Protein AF-A0A742B2I9-F1 (afdb_monomer_lite)

Secondary structure (DSSP, 8-state):
---PPP---S-----HHHHS-S-S-HHHHHHHHHHHHHHHHHHHHHHH-TT--GGGTS-HHHHS-SSEEEEE-SSS----HHHHHHH-SEEEEEPPPTTSTT---HHHHHT--HHHHHHHHHTTSEEEEE-S-GGGS-HHHHHHHHHH-TTSEEEHHHHHHHHHHHHHHHHSSTT----HHHHHHHHHHHHHT--HHHHHHHHHHHHHHHHHHHHHHHHGGGGHHHHSHHHHHHHHHHHTT---HHHHHHHHHHHHHHHHHT-EE---EETTEESHHHHHHHHHHHH---S---PPPHHHHHIIIIIIS--STTS-HHHHHHHHHHTTTTHHHHHHHHHHT----

Foldseek 3Di:
DDDDDDDPPDDPPPQPLVPPPPPFDPLVSVLVSVLVVLCVVCVVCLAAPPPDALVVLADPLLPPFDFEAEEEQQPDQAEAPLLRLLQGQAYEYEAHFPPDPPTDHPCVSRVHDPVLVLVCLLSSRYAYEDQFDPVRHDRVVVVSSCVSPVRRYDYQASLLSLLLNLLCVQQVPGSHQDDPVVLVVQLVCLCPVPDVLSPLVSVLQVVQNVCPSVQCVVRRLLSRLCNGLLSSLQSVVVVVVDGPSPLLSVLVSQVSSCSSSVHHGAWDDDVPDTSVVSSQSSCCNRNNDDPDDLDDHSVNSCCCCCVPVVSHSVDDSVVSSVCCVPPPSVPVVVVVVVVSPDDDD

Organism: Salmonella typhimurium (NCBI:txid90371)

pLDDT: mean 83.73, std 15.46, range [28.11, 97.88]

Structure (mmCIF, N/CA/C/O backbone):
data_AF-A0A742B2I9-F1
#
_entry.id   AF-A0A742B2I9-F1
#
loop_
_atom_site.group_PDB
_atom_site.id
_atom_site.type_symbol
_atom_site.label_atom_id
_atom_site.label_alt_id
_atom_site.label_comp_id
_atom_site.label_asym_id
_atom_site.label_entity_id
_atom_site.label_seq_id
_atom_site.pdbx_PDB_ins_code
_atom_site.Cartn_x
_atom_site.Cartn_y
_atom_site.Cartn_z
_atom_site.occupancy
_atom_site.B_iso_or_equiv
_atom_site.auth_seq_id
_atom_site.auth_comp_id
_atom_site.auth_asym_id
_atom_site.auth_atom_id
_atom_site.pdbx_PDB_model_num
ATOM 1 N N . HIS A 1 1 ? 5.909 52.446 16.641 1.00 37.72 1 HIS A N 1
ATOM 2 C CA . HIS A 1 1 ? 6.250 51.250 15.847 1.00 37.72 1 HIS A CA 1
ATOM 3 C C . HIS A 1 1 ? 4.989 50.443 15.573 1.00 37.72 1 HIS A C 1
ATOM 5 O O . HIS A 1 1 ? 4.534 49.709 16.436 1.00 37.72 1 HIS A O 1
ATOM 11 N N . GLN A 1 2 ? 4.380 50.652 14.404 1.00 28.11 2 GLN A N 1
ATOM 12 C CA . GLN A 1 2 ? 3.275 49.838 13.894 1.00 28.11 2 GLN A CA 1
ATOM 13 C C . GLN A 1 2 ? 3.871 48.685 13.084 1.00 28.11 2 GLN A C 1
ATOM 15 O O . GLN A 1 2 ? 4.602 48.920 12.122 1.00 28.11 2 GLN A O 1
ATOM 20 N N . ILE A 1 3 ? 3.580 47.451 13.487 1.00 36.47 3 ILE A N 1
ATOM 21 C CA . ILE A 1 3 ? 3.915 46.259 12.711 1.00 36.47 3 ILE A 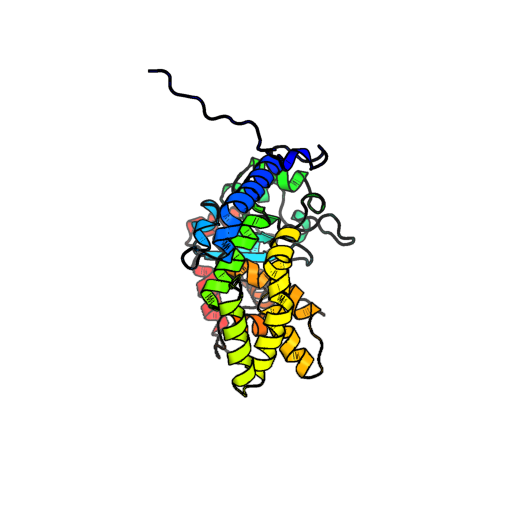CA 1
ATOM 22 C C . ILE A 1 3 ? 2.851 46.137 11.616 1.00 36.47 3 ILE A C 1
ATOM 24 O O . ILE A 1 3 ? 1.667 45.955 11.900 1.00 36.47 3 ILE A O 1
ATOM 28 N N . LYS A 1 4 ? 3.277 46.309 10.361 1.00 28.75 4 LYS A N 1
ATOM 29 C CA . LYS A 1 4 ? 2.457 46.090 9.165 1.00 28.75 4 LYS A CA 1
ATOM 30 C C . LYS A 1 4 ? 1.950 44.644 9.160 1.00 28.75 4 LYS A C 1
ATOM 32 O O . LYS A 1 4 ? 2.750 43.720 9.067 1.00 28.75 4 LYS A O 1
ATOM 37 N N . LYS A 1 5 ? 0.626 44.463 9.204 1.00 32.34 5 LYS A N 1
ATOM 38 C CA . LYS A 1 5 ? -0.026 43.230 8.747 1.00 32.34 5 LYS A CA 1
ATOM 39 C C . LYS A 1 5 ? 0.288 43.057 7.260 1.00 32.34 5 LYS A C 1
ATOM 41 O O . LYS A 1 5 ? 0.038 43.971 6.474 1.00 32.34 5 LYS A O 1
ATOM 46 N N . SER A 1 6 ? 0.863 41.919 6.888 1.00 34.91 6 SER A N 1
ATOM 47 C CA . SER A 1 6 ? 0.979 41.514 5.491 1.00 34.91 6 SER A CA 1
ATOM 48 C C . SER A 1 6 ? -0.420 41.260 4.918 1.00 34.91 6 SER A C 1
ATOM 50 O O . SER A 1 6 ? -1.276 40.658 5.562 1.00 34.91 6 SER A O 1
ATOM 52 N N . ASN A 1 7 ? -0.654 41.781 3.714 1.00 33.75 7 ASN A N 1
ATOM 53 C CA . ASN A 1 7 ? -1.884 41.619 2.945 1.00 33.75 7 ASN A CA 1
ATOM 54 C C . ASN A 1 7 ? -2.131 40.137 2.620 1.00 33.75 7 ASN A C 1
ATOM 56 O O . ASN A 1 7 ? -1.434 39.565 1.788 1.00 33.75 7 ASN A O 1
ATOM 60 N N . THR A 1 8 ? -3.169 39.548 3.209 1.00 39.44 8 THR A N 1
ATOM 61 C CA . THR A 1 8 ? -3.764 38.258 2.822 1.00 39.44 8 THR A CA 1
ATOM 62 C C . THR A 1 8 ? -4.941 38.462 1.861 1.00 39.44 8 THR A C 1
ATOM 64 O O . THR A 1 8 ? -6.035 37.946 2.065 1.00 39.44 8 THR A O 1
ATOM 67 N N . GLN A 1 9 ? -4.744 39.244 0.799 1.00 38.16 9 GLN A N 1
ATOM 68 C CA . GLN A 1 9 ? -5.692 39.323 -0.315 1.00 38.16 9 GLN A CA 1
ATOM 69 C C . GLN A 1 9 ? -5.073 38.616 -1.520 1.00 38.16 9 GLN A C 1
ATOM 71 O O . GLN A 1 9 ? -4.188 39.171 -2.163 1.00 38.16 9 GLN A O 1
ATOM 76 N N . GLY A 1 10 ? -5.515 37.385 -1.800 1.00 35.22 10 GLY A N 1
ATOM 77 C CA . GLY A 1 10 ? -5.189 36.712 -3.063 1.00 35.22 10 GLY A CA 1
ATOM 78 C C . GLY A 1 10 ? -5.144 35.184 -3.054 1.00 35.22 10 GLY A C 1
ATOM 79 O O . GLY A 1 10 ? -5.253 34.597 -4.124 1.00 35.22 10 GLY A O 1
ATOM 80 N N . ASN A 1 11 ? -5.042 34.521 -1.899 1.00 35.34 11 ASN A N 1
ATOM 81 C CA . ASN A 1 11 ? -5.081 33.058 -1.864 1.00 35.34 11 ASN A CA 1
ATOM 82 C C . ASN A 1 11 ? -6.528 32.592 -1.684 1.00 35.34 11 ASN A C 1
ATOM 84 O O . ASN A 1 11 ? -7.082 32.670 -0.591 1.00 35.34 11 ASN A O 1
ATOM 88 N N . LEU A 1 12 ? -7.144 32.120 -2.769 1.00 40.31 12 LEU A N 1
ATOM 89 C CA . LEU A 1 12 ? -8.286 31.211 -2.691 1.00 40.31 12 LEU A CA 1
ATOM 90 C C . LEU A 1 12 ? -7.797 29.937 -1.992 1.00 40.31 12 LEU A C 1
ATOM 92 O O . LEU A 1 12 ? -7.285 29.028 -2.641 1.00 40.31 12 LEU A O 1
ATOM 96 N N . THR A 1 13 ? -7.898 29.890 -0.666 1.00 43.88 13 THR A N 1
ATOM 97 C CA . THR A 1 13 ? -7.721 28.648 0.087 1.00 43.88 13 THR A CA 1
ATOM 98 C C . THR A 1 13 ? -8.933 27.779 -0.223 1.00 43.88 13 THR A C 1
ATOM 100 O O . THR A 1 13 ? -10.003 27.948 0.359 1.00 43.88 13 THR A O 1
ATOM 103 N N . LEU A 1 14 ? -8.803 26.926 -1.238 1.00 48.66 14 LEU A N 1
ATOM 104 C CA . LEU A 1 14 ? -9.829 25.960 -1.596 1.00 48.66 14 LEU A CA 1
ATOM 105 C C . LEU A 1 14 ? -9.814 24.851 -0.547 1.00 48.66 14 LEU A C 1
ATOM 107 O O . LEU A 1 14 ? -8.962 23.970 -0.580 1.00 48.66 14 LEU A O 1
ATOM 111 N N . VAL A 1 15 ? -10.751 24.923 0.391 1.00 56.03 15 VAL A N 1
ATOM 112 C CA . VAL A 1 15 ? -10.932 23.913 1.433 1.00 56.03 15 VAL A CA 1
ATOM 113 C C . VAL A 1 15 ? -11.487 22.650 0.767 1.00 56.03 15 VAL A C 1
ATOM 115 O O . VAL A 1 15 ? -12.608 22.658 0.254 1.00 56.03 15 VAL A O 1
ATOM 118 N N . ALA A 1 16 ? -10.712 21.563 0.731 1.00 58.81 16 ALA A N 1
ATOM 119 C CA . ALA A 1 16 ? -11.099 20.331 0.033 1.00 58.81 16 ALA A CA 1
ATOM 120 C C . ALA A 1 16 ? -12.434 19.754 0.548 1.00 58.81 16 ALA A C 1
ATOM 122 O O . ALA A 1 16 ? -13.235 19.234 -0.235 1.00 58.81 16 ALA A O 1
ATOM 123 N N . SER A 1 17 ? -12.710 19.915 1.846 1.00 56.19 17 SER A N 1
ATOM 124 C CA . SER A 1 17 ? -13.958 19.485 2.481 1.00 56.19 17 SER A CA 1
ATOM 125 C C . SER A 1 17 ? -15.198 20.227 1.963 1.00 56.19 17 SER A C 1
ATOM 127 O O . SER A 1 17 ? -16.272 19.636 1.930 1.00 56.19 17 SER A O 1
ATOM 129 N N . GLN A 1 18 ? -15.072 21.462 1.455 1.00 54.50 18 GLN A N 1
ATOM 130 C CA . GLN A 1 18 ? -16.200 22.226 0.891 1.00 54.50 18 GLN A CA 1
ATOM 131 C C . GLN A 1 18 ? -16.670 21.706 -0.479 1.00 54.50 18 GLN A C 1
ATOM 133 O O . GLN A 1 18 ? -17.804 21.969 -0.881 1.00 54.50 18 GLN A O 1
ATOM 138 N N . TYR A 1 19 ? -15.818 20.974 -1.205 1.00 56.19 19 TYR A N 1
ATOM 139 C CA . TYR A 1 19 ? -16.147 20.391 -2.514 1.00 56.19 19 TYR A CA 1
ATOM 140 C C . TYR A 1 19 ? -16.696 18.964 -2.420 1.00 56.19 19 TYR A C 1
ATOM 142 O O . TYR A 1 19 ? -17.344 18.480 -3.355 1.00 56.19 19 TYR A O 1
ATOM 150 N N . LEU A 1 20 ? -16.475 18.288 -1.291 1.00 60.69 20 LEU A N 1
ATOM 151 C CA . LEU A 1 20 ? -17.178 17.058 -0.963 1.00 60.69 20 LEU A CA 1
ATOM 152 C C . LEU A 1 20 ? -18.614 17.445 -0.592 1.00 60.69 20 LEU A C 1
ATOM 154 O O . LEU A 1 20 ? -18.840 18.131 0.397 1.00 60.69 20 LEU A O 1
ATOM 158 N N . ARG A 1 21 ? -19.606 17.038 -1.398 1.00 55.00 21 ARG A N 1
ATOM 159 C CA . ARG A 1 21 ? -21.029 17.212 -1.041 1.00 55.00 21 ARG A CA 1
ATOM 160 C C . ARG A 1 21 ? -21.225 16.721 0.404 1.00 55.00 21 ARG A C 1
ATOM 162 O O . ARG A 1 21 ? -20.855 15.580 0.658 1.00 55.00 21 ARG A O 1
ATOM 169 N N . ASN A 1 22 ? -21.773 17.579 1.276 1.00 56.88 22 ASN A N 1
ATOM 170 C CA . ASN A 1 22 ? -21.988 17.518 2.746 1.00 56.88 22 ASN A CA 1
ATOM 171 C C . ASN A 1 22 ? -22.521 16.200 3.387 1.00 56.88 22 ASN A C 1
ATOM 173 O O . ASN A 1 22 ? -23.259 16.244 4.367 1.00 56.88 22 ASN A O 1
ATOM 177 N N . ASN A 1 23 ? -22.173 15.018 2.887 1.00 72.31 23 ASN A N 1
ATOM 178 C CA . ASN A 1 23 ? -22.736 13.733 3.306 1.00 72.31 23 ASN A CA 1
ATOM 179 C C . ASN A 1 23 ? -21.735 12.852 4.073 1.00 72.31 23 ASN A C 1
ATOM 181 O O . ASN A 1 23 ? -22.059 11.707 4.371 1.00 72.31 23 ASN A O 1
ATOM 185 N N . GLN A 1 24 ? -20.525 13.342 4.357 1.00 84.88 24 GLN A N 1
ATOM 186 C CA . GLN A 1 24 ? -19.512 12.593 5.105 1.00 84.88 24 GLN A CA 1
ATOM 187 C C . GLN A 1 24 ? -19.410 13.108 6.552 1.00 84.88 24 GLN A C 1
ATOM 189 O O . GLN A 1 24 ? -19.488 14.322 6.760 1.00 84.88 24 GLN A O 1
ATOM 194 N N . PRO A 1 25 ? -19.229 12.216 7.545 1.00 91.00 25 PRO A N 1
ATOM 195 C CA . PRO A 1 25 ? -18.933 12.582 8.929 1.00 91.00 25 PRO A CA 1
ATOM 196 C C . PRO A 1 25 ? -17.732 13.527 9.073 1.00 91.00 25 PRO A C 1
ATOM 198 O O . PRO A 1 25 ? -16.787 13.489 8.279 1.00 91.00 25 PRO A O 1
ATOM 201 N N . LYS A 1 26 ? -17.766 14.372 10.110 1.00 91.00 26 LYS A N 1
ATOM 202 C CA . LYS A 1 26 ? -16.778 15.436 10.353 1.00 91.00 26 LYS A CA 1
ATOM 203 C C . LYS A 1 26 ? -15.371 14.871 10.545 1.00 91.00 26 LYS A C 1
ATOM 205 O O . LYS A 1 26 ? -14.418 15.409 9.995 1.00 91.00 26 LYS A O 1
ATOM 210 N N . GLU A 1 27 ? -15.272 13.759 11.262 1.00 92.00 27 GLU A N 1
ATOM 211 C CA . GLU A 1 27 ? -14.037 13.040 11.569 1.00 92.00 27 GLU A CA 1
ATOM 212 C C . GLU A 1 27 ? -13.304 12.611 10.290 1.00 92.00 27 GLU A C 1
ATOM 214 O O . GLU A 1 27 ? -12.082 12.714 10.201 1.00 92.00 27 GLU A O 1
ATOM 219 N N . ILE A 1 28 ? -14.055 12.178 9.270 1.00 94.06 28 ILE A N 1
ATOM 220 C CA . ILE A 1 28 ? -13.498 11.794 7.968 1.00 94.06 28 ILE A CA 1
ATOM 221 C C . ILE A 1 28 ? -13.028 13.034 7.210 1.00 94.06 28 ILE A C 1
ATOM 223 O O . ILE A 1 28 ? -11.931 13.031 6.655 1.00 94.06 28 ILE A O 1
ATOM 227 N N . LEU A 1 29 ? -13.853 14.085 7.171 1.00 91.62 29 LEU A N 1
ATOM 228 C CA . LEU A 1 29 ? -13.545 15.307 6.426 1.00 91.62 29 LEU A CA 1
ATOM 229 C C . LEU A 1 29 ? -12.281 15.991 6.950 1.00 91.62 29 LEU A C 1
ATOM 231 O O . LEU A 1 29 ? -11.431 16.354 6.143 1.00 91.62 29 LEU A O 1
ATOM 235 N N . GLU A 1 30 ? -12.133 16.109 8.271 1.00 92.25 30 GLU A N 1
ATOM 236 C CA . GLU A 1 30 ? -10.952 16.712 8.900 1.00 92.25 30 GLU A CA 1
ATOM 237 C C . GLU A 1 30 ? -9.678 15.939 8.538 1.00 92.25 30 GLU A C 1
ATOM 239 O O . GLU A 1 30 ? -8.705 16.528 8.070 1.00 92.25 30 GLU A O 1
ATOM 244 N N . LYS A 1 31 ? -9.692 14.606 8.660 1.00 93.94 31 LYS A N 1
ATOM 245 C CA . LYS A 1 31 ? -8.513 13.787 8.339 1.00 93.94 31 LYS A CA 1
ATOM 246 C C . LYS A 1 31 ? -8.201 13.700 6.856 1.00 93.94 31 LYS A C 1
ATOM 248 O O . LYS A 1 31 ? -7.032 13.638 6.475 1.00 93.94 31 LYS A O 1
ATOM 253 N N . TYR A 1 32 ? -9.220 13.728 6.012 1.00 93.19 32 TYR A N 1
ATOM 254 C CA . TYR A 1 32 ? -9.016 13.806 4.575 1.00 93.19 32 TYR A CA 1
ATOM 255 C C . TYR A 1 32 ? -8.424 15.157 4.157 1.00 93.19 32 TYR A C 1
ATOM 257 O O . TYR A 1 32 ? -7.551 15.200 3.291 1.00 93.19 32 TYR A O 1
ATOM 265 N N . GLU A 1 33 ? -8.870 16.253 4.771 1.00 92.62 33 GLU A N 1
ATOM 266 C CA . GLU A 1 33 ? -8.331 17.591 4.528 1.00 92.62 33 GLU A CA 1
ATOM 267 C C . GLU A 1 33 ? -6.859 17.679 4.948 1.00 92.62 33 GLU A C 1
ATOM 269 O O . GLU A 1 33 ? -6.027 18.062 4.128 1.00 92.62 33 GLU A O 1
ATOM 274 N N . GLU A 1 34 ? -6.507 17.175 6.137 1.00 94.19 34 GLU A N 1
ATOM 275 C CA . GLU A 1 34 ? -5.110 17.060 6.590 1.00 94.19 34 GLU A CA 1
ATOM 276 C C . GLU A 1 34 ? -4.215 16.286 5.593 1.00 94.19 34 GLU A C 1
ATOM 278 O O . GLU A 1 34 ? -3.037 16.611 5.419 1.00 94.19 34 GLU A O 1
ATOM 283 N N . ASP A 1 35 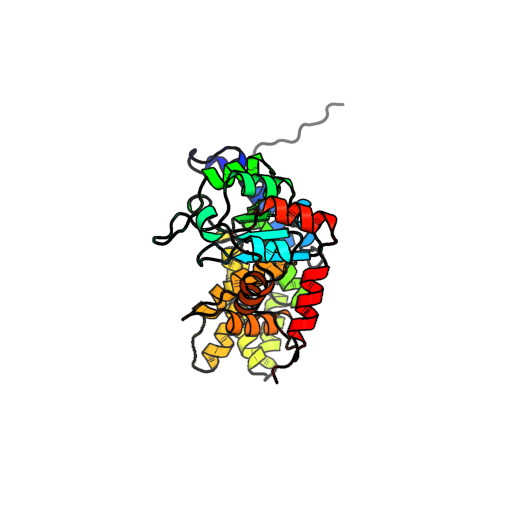? -4.747 15.249 4.932 1.00 95.38 35 ASP A N 1
ATOM 284 C CA . ASP A 1 35 ? -4.032 14.475 3.906 1.00 95.38 35 ASP A CA 1
ATOM 285 C C . ASP A 1 35 ? -3.832 15.272 2.601 1.00 95.38 35 ASP A C 1
ATOM 287 O O . ASP A 1 35 ? -2.761 15.204 1.988 1.00 95.38 35 ASP A O 1
ATOM 291 N N . GLN A 1 36 ? -4.827 16.064 2.180 1.00 93.88 36 GLN A N 1
ATOM 292 C CA . GLN A 1 36 ? -4.703 16.931 0.998 1.00 93.88 36 GLN A CA 1
ATOM 293 C C . GLN A 1 36 ? -3.773 18.126 1.240 1.00 93.88 36 GLN A C 1
ATOM 295 O O . GLN A 1 36 ? -2.986 18.476 0.352 1.00 93.88 36 GLN A O 1
ATOM 300 N N . ASP A 1 37 ? -3.826 18.725 2.426 1.00 95.25 37 ASP A N 1
ATOM 301 C CA . ASP A 1 37 ? -2.945 19.827 2.813 1.00 95.25 37 ASP A CA 1
ATOM 302 C C . ASP A 1 37 ? -1.493 19.352 2.851 1.00 95.25 37 ASP A C 1
ATOM 304 O O . ASP A 1 37 ? -0.631 19.945 2.195 1.00 95.25 37 ASP A O 1
ATOM 308 N N . PHE A 1 38 ? -1.242 18.195 3.478 1.00 95.94 38 PHE A N 1
ATOM 309 C CA . PHE A 1 38 ? 0.063 17.534 3.443 1.00 95.94 38 PHE A CA 1
ATOM 310 C C . PHE A 1 38 ? 0.592 17.384 2.012 1.00 95.94 38 PHE A C 1
ATOM 312 O O . PHE A 1 38 ? 1.752 17.703 1.736 1.00 95.94 38 PHE A O 1
ATOM 319 N N . TRP A 1 39 ? -0.245 16.912 1.083 1.00 95.25 39 TRP A N 1
ATOM 320 C CA . TRP A 1 39 ? 0.166 16.745 -0.309 1.00 95.25 39 TRP A CA 1
ATOM 321 C C . TRP A 1 39 ? 0.535 18.074 -0.956 1.00 95.25 39 TRP A C 1
ATOM 323 O O . TRP A 1 39 ? 1.560 18.180 -1.626 1.00 95.25 39 TRP A O 1
ATOM 333 N N . THR A 1 40 ? -0.288 19.099 -0.749 1.00 93.94 40 THR A N 1
ATOM 334 C CA . THR A 1 40 ? -0.065 20.431 -1.317 1.00 93.94 40 THR A CA 1
ATOM 335 C C . THR A 1 40 ? 1.257 21.024 -0.840 1.00 93.94 40 THR A C 1
ATOM 337 O O . THR A 1 40 ? 1.996 21.587 -1.649 1.00 93.94 40 THR A O 1
ATOM 340 N N . GLU A 1 41 ? 1.591 20.832 0.436 1.00 94.56 41 GLU A N 1
ATOM 341 C CA . GLU A 1 41 ? 2.834 21.312 1.040 1.00 94.56 41 GLU A CA 1
ATOM 342 C C . GLU A 1 41 ? 4.068 20.515 0.601 1.00 94.56 41 GLU A C 1
ATOM 344 O O . GLU A 1 41 ? 5.128 21.094 0.353 1.00 94.56 41 GLU A O 1
ATOM 349 N N . LYS A 1 42 ? 3.961 19.184 0.513 1.00 93.88 42 LYS A N 1
ATOM 350 C CA . LYS A 1 42 ? 5.124 18.295 0.358 1.00 93.88 42 LYS A CA 1
ATOM 351 C C . LYS A 1 42 ? 5.359 17.795 -1.065 1.00 93.88 42 LYS A C 1
ATOM 353 O O . LYS A 1 42 ? 6.465 17.327 -1.331 1.00 93.88 42 LYS A O 1
ATOM 358 N N . ARG A 1 43 ? 4.391 17.896 -1.991 1.00 92.31 43 ARG A N 1
ATOM 359 C CA . ARG A 1 43 ? 4.471 17.266 -3.332 1.00 92.31 43 ARG A CA 1
ATOM 360 C C . ARG A 1 43 ? 5.761 17.573 -4.088 1.00 92.31 43 ARG A C 1
ATOM 362 O O . ARG A 1 43 ? 6.367 16.659 -4.631 1.00 92.31 43 ARG A O 1
ATOM 369 N N . ALA A 1 44 ? 6.209 18.829 -4.092 1.00 90.69 44 ALA A N 1
ATOM 370 C CA . ALA A 1 44 ? 7.406 19.222 -4.834 1.00 90.69 44 ALA A CA 1
ATOM 371 C C . ALA A 1 44 ? 8.640 18.472 -4.310 1.00 90.69 44 ALA A C 1
ATOM 373 O O . ALA A 1 44 ? 9.402 17.899 -5.088 1.00 90.69 44 ALA A O 1
ATOM 374 N N . ASN A 1 45 ? 8.778 18.389 -2.985 1.00 92.31 45 ASN A N 1
ATOM 375 C CA . ASN A 1 45 ? 9.874 17.676 -2.335 1.00 92.31 45 ASN A CA 1
ATOM 376 C C . ASN A 1 45 ? 9.733 16.161 -2.521 1.00 92.31 45 ASN A C 1
ATOM 378 O O . ASN A 1 45 ? 10.721 15.495 -2.803 1.00 92.31 45 ASN A O 1
ATOM 382 N N . ILE A 1 46 ? 8.510 15.618 -2.465 1.00 93.44 46 ILE A N 1
ATOM 383 C CA . ILE A 1 46 ? 8.257 14.192 -2.724 1.00 93.44 46 ILE A CA 1
ATOM 384 C C . ILE A 1 46 ? 8.823 13.778 -4.082 1.00 93.44 46 ILE A C 1
ATOM 386 O O . ILE A 1 46 ? 9.420 12.713 -4.170 1.00 93.44 46 ILE A O 1
ATOM 390 N N . PHE A 1 47 ? 8.712 14.604 -5.125 1.00 89.75 47 PHE A N 1
ATOM 391 C CA . PHE A 1 47 ? 9.203 14.256 -6.462 1.00 89.75 47 PHE A CA 1
ATOM 392 C C . PHE A 1 47 ? 10.678 14.592 -6.726 1.00 89.75 47 PHE A C 1
ATOM 394 O O . PHE A 1 47 ? 11.281 13.940 -7.579 1.00 89.75 47 PHE A O 1
ATOM 401 N N . SER A 1 48 ? 11.257 15.561 -6.009 1.00 86.31 48 SER A N 1
ATOM 402 C CA . SER A 1 48 ? 12.576 16.128 -6.349 1.00 86.31 48 SER A CA 1
ATOM 403 C C . SER A 1 48 ? 13.639 16.033 -5.250 1.00 86.31 48 SER A C 1
ATOM 405 O O . SER A 1 48 ? 14.825 15.980 -5.567 1.00 86.31 48 SER A O 1
ATOM 407 N N . ASP A 1 49 ? 13.255 15.982 -3.972 1.00 88.25 49 ASP A N 1
ATOM 408 C CA . ASP A 1 49 ? 14.204 15.959 -2.857 1.00 88.25 49 ASP A CA 1
ATOM 409 C C . ASP A 1 49 ? 14.730 14.540 -2.620 1.00 88.25 49 ASP A C 1
ATOM 411 O O . ASP A 1 49 ? 13.995 13.635 -2.223 1.00 88.25 49 ASP A O 1
ATOM 415 N N . VAL A 1 50 ? 16.024 14.347 -2.865 1.00 83.69 50 VAL A N 1
ATOM 416 C CA . VAL A 1 50 ? 16.721 13.065 -2.697 1.00 83.69 50 VAL A CA 1
ATOM 417 C C . VAL A 1 50 ? 16.906 12.662 -1.233 1.00 83.69 50 VAL A C 1
ATOM 419 O O . VAL A 1 50 ? 17.128 11.484 -0.970 1.00 83.69 50 VAL A O 1
ATOM 422 N N . ASN A 1 51 ? 16.820 13.607 -0.292 1.00 88.44 51 ASN A N 1
ATOM 423 C CA . ASN A 1 51 ? 17.046 13.346 1.131 1.00 88.44 51 ASN A CA 1
ATOM 424 C C . ASN A 1 51 ? 15.750 13.081 1.902 1.00 88.44 51 ASN A C 1
ATOM 426 O O . ASN A 1 51 ? 15.813 12.605 3.033 1.00 88.44 51 ASN A O 1
ATOM 430 N N . LEU A 1 52 ? 14.593 13.393 1.312 1.00 91.31 52 LEU A N 1
ATOM 431 C CA . LEU A 1 52 ? 13.303 13.172 1.950 1.00 91.31 52 LEU A CA 1
ATOM 432 C C . LEU A 1 52 ? 13.046 11.672 2.116 1.00 91.31 52 LEU A C 1
ATOM 434 O O . LEU A 1 52 ? 13.081 10.903 1.153 1.00 91.31 52 LEU A O 1
ATOM 438 N N . THR A 1 53 ? 12.730 11.265 3.340 1.00 91.12 53 THR A N 1
ATOM 439 C CA . THR A 1 53 ? 12.481 9.864 3.687 1.00 91.12 53 THR A CA 1
ATOM 440 C C . THR A 1 53 ? 10.989 9.561 3.806 1.00 91.12 53 THR A C 1
ATOM 442 O O . THR A 1 53 ? 10.159 10.437 4.071 1.00 91.12 53 THR A O 1
ATOM 445 N N . LYS A 1 54 ? 10.619 8.285 3.637 1.00 91.81 54 LYS A N 1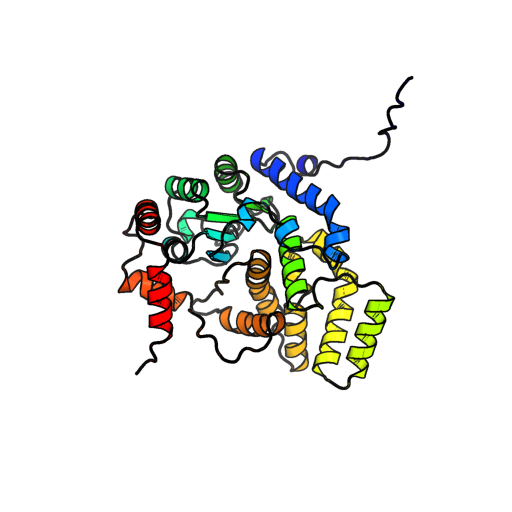
ATOM 446 C CA . LYS A 1 54 ? 9.221 7.846 3.785 1.00 91.81 54 LYS A CA 1
ATOM 447 C C . LYS A 1 54 ? 8.659 8.116 5.185 1.00 91.81 54 LYS A C 1
ATOM 449 O O . LYS A 1 54 ? 7.485 8.455 5.315 1.00 91.81 54 LYS A O 1
ATOM 454 N N . ASP A 1 55 ? 9.497 8.025 6.216 1.00 91.19 55 ASP A N 1
ATOM 455 C CA . ASP A 1 55 ? 9.096 8.216 7.611 1.00 91.19 55 ASP A CA 1
ATOM 456 C C . ASP A 1 55 ? 8.642 9.656 7.883 1.00 91.19 55 ASP A C 1
ATOM 458 O O . ASP A 1 55 ? 7.701 9.872 8.644 1.00 91.19 55 ASP A O 1
ATOM 462 N N . GLU A 1 56 ? 9.219 10.644 7.198 1.00 91.75 56 GLU A N 1
ATOM 463 C CA . GLU A 1 56 ? 8.786 12.047 7.282 1.00 91.75 56 GLU A CA 1
ATOM 464 C C . GLU A 1 56 ? 7.403 12.296 6.658 1.00 91.75 56 GLU A C 1
ATOM 466 O O . GLU A 1 56 ? 6.767 13.317 6.930 1.00 91.75 56 GLU A O 1
ATOM 471 N N . CYS A 1 57 ? 6.921 11.369 5.826 1.00 92.81 57 CYS A N 1
ATOM 472 C CA . CYS A 1 57 ? 5.594 11.431 5.213 1.00 92.81 57 CYS A CA 1
ATOM 473 C C . CYS A 1 57 ? 4.526 10.689 6.035 1.00 92.81 57 CYS A C 1
ATOM 475 O O . CYS A 1 57 ? 3.329 10.975 5.906 1.00 92.81 57 CYS A O 1
ATOM 477 N N . LEU A 1 58 ? 4.947 9.756 6.893 1.00 92.50 58 LEU A N 1
ATOM 478 C CA . LEU A 1 58 ? 4.070 8.940 7.724 1.00 92.50 58 LEU A CA 1
ATOM 479 C C . LEU A 1 58 ? 3.719 9.626 9.050 1.00 92.50 58 LEU A C 1
ATOM 481 O O . LEU A 1 58 ? 4.535 10.274 9.712 1.00 92.50 58 LEU A O 1
ATOM 485 N N . ILE A 1 59 ? 2.481 9.406 9.486 1.00 90.75 59 ILE A N 1
ATOM 486 C CA . ILE A 1 59 ? 2.010 9.810 10.813 1.00 90.75 59 ILE A CA 1
ATOM 487 C C . ILE A 1 59 ? 2.790 9.011 11.872 1.00 90.75 59 ILE A C 1
ATOM 489 O O . ILE A 1 59 ? 3.165 7.861 11.634 1.00 90.75 59 ILE A O 1
ATOM 493 N N . ASP A 1 60 ? 3.047 9.604 13.042 1.00 87.38 60 ASP A N 1
ATOM 494 C CA . ASP A 1 60 ? 3.795 8.983 14.148 1.00 87.38 60 ASP A CA 1
ATOM 495 C C . ASP A 1 60 ? 3.308 7.566 14.471 1.00 87.38 60 ASP A C 1
ATOM 497 O O . ASP A 1 60 ? 4.107 6.646 14.677 1.00 87.38 60 ASP A O 1
ATOM 501 N N . SER A 1 61 ? 1.986 7.383 14.496 1.00 87.69 61 SER A N 1
ATOM 502 C CA . SER A 1 61 ? 1.350 6.099 14.763 1.00 87.69 61 SER A CA 1
ATOM 503 C C . SER A 1 61 ? 1.849 5.017 13.780 1.00 87.69 61 SER A C 1
ATOM 505 O O . SER A 1 61 ? 2.087 3.876 14.183 1.00 87.69 61 SER A O 1
ATOM 507 N N . PHE A 1 62 ? 2.066 5.360 12.510 1.00 90.44 62 PHE A N 1
ATOM 508 C CA . PHE A 1 62 ? 2.561 4.460 11.467 1.00 90.44 62 PHE A CA 1
ATOM 509 C C . PHE A 1 62 ? 4.090 4.336 11.454 1.00 90.44 62 PHE A C 1
ATOM 511 O O . PHE A 1 62 ? 4.616 3.551 10.681 1.00 90.44 62 PHE A O 1
ATOM 518 N N . ARG A 1 63 ? 4.840 5.042 12.303 1.00 85.12 63 ARG A N 1
ATOM 519 C CA . ARG A 1 63 ? 6.306 4.882 12.397 1.00 85.12 63 ARG A CA 1
ATOM 520 C C . ARG A 1 63 ? 6.740 3.923 13.502 1.00 85.12 63 ARG A C 1
ATOM 522 O O . ARG A 1 63 ? 7.703 3.185 13.337 1.00 85.12 63 ARG A O 1
ATOM 529 N N . LYS A 1 64 ? 6.015 3.912 14.622 1.00 68.88 64 LYS A N 1
ATOM 530 C CA . LYS A 1 64 ? 6.462 3.317 15.897 1.00 68.88 64 LYS A CA 1
ATOM 531 C C . LYS A 1 64 ? 6.498 1.779 15.944 1.00 68.88 64 LYS A C 1
ATOM 533 O O . LYS A 1 64 ? 7.143 1.231 16.834 1.00 68.88 64 LYS A O 1
ATOM 538 N N . SER A 1 65 ? 5.827 1.073 15.030 1.00 64.62 65 SER A N 1
ATOM 539 C CA . SER A 1 65 ? 5.701 -0.394 15.084 1.00 64.62 65 SER A CA 1
ATOM 540 C C . SER A 1 65 ? 6.812 -1.105 14.304 1.00 64.62 65 SER A C 1
ATOM 542 O O . SER A 1 65 ? 7.011 -0.839 13.119 1.00 64.62 65 SER A O 1
ATOM 544 N N . GLN A 1 66 ? 7.538 -2.013 14.962 1.00 70.62 66 GLN A N 1
ATOM 545 C CA . GLN A 1 66 ? 8.676 -2.728 14.365 1.00 70.62 66 GLN A CA 1
ATOM 546 C C . GLN A 1 66 ? 8.251 -3.980 13.581 1.00 70.62 66 GLN A C 1
ATOM 548 O O . GLN A 1 66 ? 8.886 -4.306 12.584 1.00 70.62 66 GLN A O 1
ATOM 553 N N . ASN A 1 67 ? 7.174 -4.665 13.989 1.00 86.12 67 ASN A N 1
ATOM 554 C CA . ASN A 1 67 ? 6.706 -5.892 13.340 1.00 86.12 67 ASN A CA 1
ATOM 555 C C . ASN A 1 67 ? 5.261 -5.740 12.854 1.00 86.12 67 ASN A C 1
ATOM 557 O O . ASN A 1 67 ? 4.313 -5.875 13.626 1.00 86.12 67 ASN A O 1
ATOM 561 N N . ARG A 1 68 ? 5.077 -5.450 11.568 1.00 90.62 68 ARG A N 1
ATOM 562 C CA . ARG A 1 68 ? 3.762 -5.149 10.997 1.00 90.62 68 ARG A CA 1
ATOM 563 C C . ARG A 1 68 ? 3.556 -5.851 9.663 1.00 90.62 68 ARG A C 1
ATOM 565 O O . ARG A 1 68 ? 4.520 -6.081 8.932 1.00 90.62 68 ARG A O 1
ATOM 572 N N . CYS A 1 69 ? 2.303 -6.107 9.318 1.00 92.81 69 CYS A N 1
ATOM 573 C CA . CYS A 1 69 ? 1.930 -6.586 7.993 1.00 92.81 69 CYS A CA 1
ATOM 574 C C . CYS A 1 69 ? 0.919 -5.669 7.313 1.00 92.81 69 CYS A C 1
ATOM 576 O O . CYS A 1 69 ? 0.238 -4.879 7.969 1.00 92.81 69 CYS A O 1
ATOM 578 N N . PHE A 1 70 ? 0.860 -5.772 5.989 1.00 94.88 70 PHE A N 1
ATOM 579 C CA . PHE A 1 70 ? -0.135 -5.123 5.158 1.00 94.88 70 PHE A CA 1
ATOM 580 C C . PHE A 1 70 ? -0.979 -6.180 4.448 1.00 94.88 70 PHE A C 1
ATOM 582 O O . PHE A 1 70 ? -0.445 -7.046 3.754 1.00 94.88 70 PHE A O 1
ATOM 589 N N . VAL A 1 71 ? -2.295 -6.086 4.626 1.00 94.44 71 VAL A N 1
ATOM 590 C CA . VAL A 1 71 ? -3.284 -6.994 4.043 1.00 94.44 71 VAL A CA 1
ATOM 591 C C . VAL A 1 71 ? -4.254 -6.173 3.201 1.00 94.44 71 VAL A C 1
ATOM 593 O O . VAL A 1 71 ? -4.971 -5.312 3.713 1.00 94.44 71 VAL A O 1
ATOM 596 N N . ASP A 1 72 ? -4.292 -6.429 1.896 1.00 93.88 72 ASP A N 1
ATOM 597 C CA . ASP A 1 72 ? -5.197 -5.717 0.994 1.00 93.88 72 ASP A CA 1
ATOM 598 C C . ASP A 1 72 ? -6.569 -6.397 0.926 1.00 93.88 72 ASP A C 1
ATOM 600 O O . ASP A 1 72 ? -6.768 -7.332 0.152 1.00 93.88 72 ASP A O 1
ATOM 604 N N . ALA A 1 73 ? -7.522 -5.930 1.731 1.00 93.31 73 ALA A N 1
ATOM 605 C CA . ALA A 1 73 ? -8.898 -6.427 1.731 1.00 93.31 73 ALA A CA 1
ATOM 606 C C . ALA A 1 73 ? -9.839 -5.594 0.839 1.00 93.31 73 ALA A C 1
ATOM 608 O O . ALA A 1 73 ? -11.057 -5.717 0.957 1.00 93.31 73 ALA A O 1
ATOM 609 N N . SER A 1 74 ? -9.307 -4.732 -0.039 1.00 91.31 74 SER A N 1
ATOM 610 C CA . SER A 1 74 ? -10.131 -3.807 -0.829 1.00 91.31 74 SER A CA 1
ATOM 611 C C . SER A 1 74 ? -11.036 -4.509 -1.846 1.00 91.31 74 SER A C 1
ATOM 613 O O . SER A 1 74 ? -12.160 -4.059 -2.073 1.00 91.31 74 SER A O 1
ATOM 615 N N . VAL A 1 75 ? -10.560 -5.610 -2.442 1.00 85.31 75 VAL A N 1
ATOM 616 C CA . VAL A 1 75 ? -11.267 -6.365 -3.493 1.00 85.31 75 VAL A CA 1
ATOM 617 C C . VAL A 1 75 ? -11.463 -7.832 -3.116 1.00 85.31 75 VAL A C 1
ATOM 619 O O . VAL A 1 75 ? -12.569 -8.353 -3.257 1.00 85.31 75 VAL A O 1
ATOM 622 N N . PHE A 1 76 ? -10.405 -8.507 -2.663 1.00 85.94 76 PHE A N 1
ATOM 623 C CA . PHE A 1 76 ? -10.447 -9.940 -2.378 1.00 85.94 76 PHE A CA 1
ATOM 624 C C . PHE A 1 76 ? -10.757 -10.222 -0.902 1.00 85.94 76 PHE A C 1
ATOM 626 O O . PHE A 1 76 ? -10.248 -9.511 -0.029 1.00 85.94 76 PHE A O 1
ATOM 633 N N . PRO A 1 77 ? -11.561 -11.263 -0.601 1.00 84.94 77 PRO A N 1
ATOM 634 C CA . PRO A 1 77 ? -11.769 -11.706 0.770 1.00 84.94 77 PRO A CA 1
ATOM 635 C C . PRO A 1 77 ? -10.450 -12.212 1.359 1.00 84.94 77 PRO A C 1
ATOM 637 O O . PRO A 1 77 ? -9.611 -12.770 0.656 1.00 84.94 77 PRO A O 1
ATOM 640 N N . ARG A 1 78 ? -10.274 -12.012 2.660 1.00 89.75 78 ARG A N 1
ATOM 641 C CA . ARG A 1 78 ? -9.067 -12.366 3.407 1.00 89.75 78 ARG A CA 1
ATOM 642 C C . ARG A 1 78 ? -9.366 -13.384 4.489 1.00 89.75 78 ARG A C 1
ATOM 644 O O . ARG A 1 78 ? -10.528 -13.670 4.781 1.00 89.75 78 ARG A O 1
ATOM 651 N N . ASN A 1 79 ? -8.300 -13.924 5.062 1.00 85.62 79 ASN A N 1
ATOM 652 C CA . ASN A 1 79 ? -8.401 -14.868 6.154 1.00 85.62 79 ASN A CA 1
ATOM 653 C C . ASN A 1 79 ? -8.823 -14.185 7.459 1.00 85.62 79 ASN A C 1
ATOM 655 O O . ASN A 1 79 ? -8.981 -12.964 7.560 1.00 85.62 79 ASN A O 1
ATOM 659 N N . ASN A 1 80 ? -9.018 -15.007 8.485 1.00 89.94 80 ASN A N 1
ATOM 660 C CA . ASN A 1 80 ? -9.413 -14.553 9.806 1.00 89.94 80 ASN A CA 1
ATOM 661 C C . ASN A 1 80 ? -8.396 -13.556 10.371 1.00 89.94 80 ASN A C 1
ATOM 663 O O . ASN A 1 80 ? -7.190 -13.799 10.329 1.00 89.94 80 ASN A O 1
ATOM 667 N N . ILE A 1 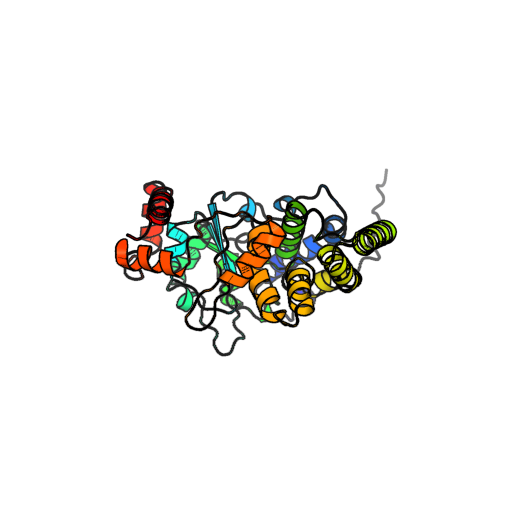81 ? -8.871 -12.478 11.000 1.00 92.50 81 ILE A N 1
ATOM 668 C CA . ILE A 1 81 ? -7.982 -11.477 11.608 1.00 92.50 81 ILE A CA 1
ATOM 669 C C . ILE A 1 81 ? -7.017 -12.076 12.638 1.00 92.50 81 ILE A C 1
ATOM 671 O O . ILE A 1 81 ? -5.891 -11.596 12.784 1.00 92.50 81 ILE A O 1
ATOM 675 N N . ARG A 1 82 ? -7.445 -13.150 13.316 1.00 90.56 82 ARG A N 1
ATOM 676 C CA . ARG A 1 82 ? -6.662 -13.894 14.312 1.00 90.56 82 ARG A CA 1
ATOM 677 C C . ARG A 1 82 ? -5.353 -14.429 13.748 1.00 90.56 82 ARG A C 1
ATOM 679 O O . ARG A 1 82 ? -4.369 -14.471 14.481 1.00 90.56 82 ARG A O 1
ATOM 686 N N . GLU A 1 83 ? -5.323 -14.790 12.467 1.00 86.62 83 GLU A N 1
ATOM 687 C CA . GLU A 1 83 ? -4.112 -15.285 11.813 1.00 86.62 83 GLU A CA 1
ATOM 688 C C . GLU A 1 83 ? -3.040 -14.196 11.791 1.00 86.62 83 GLU A C 1
ATOM 690 O O . GLU A 1 83 ? -1.915 -14.414 12.229 1.00 86.62 83 GLU A O 1
ATOM 695 N N . TYR A 1 84 ? -3.406 -12.979 11.393 1.00 89.94 84 TYR A N 1
ATOM 696 C CA . TYR A 1 84 ? -2.449 -11.882 11.277 1.00 89.94 84 TYR A CA 1
ATOM 697 C C . TYR A 1 84 ? -2.027 -11.321 12.642 1.00 89.94 84 TYR A C 1
ATOM 699 O O . TYR A 1 84 ? -0.836 -11.115 12.877 1.00 89.94 84 TYR A O 1
ATOM 707 N N . ILE A 1 85 ? -2.960 -11.100 13.577 1.00 90.38 85 ILE A N 1
ATOM 708 C CA . ILE A 1 85 ? -2.611 -10.527 14.896 1.00 90.38 85 ILE A CA 1
ATOM 709 C C . ILE A 1 85 ? -1.784 -11.486 15.764 1.00 90.38 85 ILE A C 1
ATOM 711 O O . ILE A 1 85 ? -1.118 -11.035 16.695 1.00 90.38 85 ILE A O 1
ATOM 715 N N . SER A 1 86 ? -1.813 -12.788 15.456 1.00 86.25 86 SER A N 1
ATOM 716 C CA . SER A 1 86 ? -0.950 -13.790 16.096 1.00 86.25 86 SER A CA 1
ATOM 717 C C . SER A 1 86 ? 0.513 -13.650 15.691 1.00 86.25 86 SER A C 1
ATOM 719 O O . SER A 1 86 ? 1.401 -14.052 16.441 1.00 86.25 86 SER A O 1
ATOM 721 N N . LEU A 1 87 ? 0.767 -13.073 14.516 1.00 84.25 87 LEU A N 1
ATOM 722 C CA . LEU A 1 87 ? 2.097 -12.979 13.914 1.00 84.25 87 LEU A CA 1
ATOM 723 C C . LEU A 1 87 ? 2.699 -11.579 14.001 1.00 84.25 87 LEU A C 1
ATOM 725 O O . LEU A 1 87 ? 3.921 -11.436 14.072 1.00 84.25 87 LEU A O 1
ATOM 729 N N . TYR A 1 88 ? 1.851 -10.551 14.005 1.00 87.31 88 TYR A N 1
ATOM 730 C CA . TYR A 1 88 ? 2.274 -9.161 13.896 1.00 87.31 88 TYR A CA 1
ATOM 731 C C . TYR A 1 88 ? 1.834 -8.316 15.086 1.00 87.31 88 TYR A C 1
ATOM 733 O O . TYR A 1 88 ? 0.814 -8.556 15.740 1.00 87.31 88 TYR A O 1
ATOM 741 N N . ASP A 1 89 ? 2.622 -7.274 15.355 1.00 88.19 89 ASP A N 1
ATOM 742 C CA . ASP A 1 89 ? 2.278 -6.273 16.354 1.00 88.19 89 ASP A CA 1
ATOM 743 C C . ASP A 1 89 ? 1.161 -5.343 15.878 1.00 88.19 89 ASP A C 1
ATOM 745 O O . ASP A 1 89 ? 0.326 -4.894 16.669 1.00 88.19 89 ASP A O 1
ATOM 749 N N . THR A 1 90 ? 1.155 -5.062 14.579 1.00 92.56 90 THR A N 1
ATOM 750 C CA . THR A 1 90 ? 0.162 -4.214 13.931 1.00 92.56 90 THR A CA 1
ATOM 751 C C . THR A 1 90 ? -0.200 -4.802 12.576 1.00 92.56 90 THR A C 1
ATOM 753 O O . THR A 1 90 ? 0.676 -5.059 11.750 1.00 92.56 90 THR A O 1
ATOM 756 N N . VAL A 1 91 ? -1.494 -4.968 12.333 1.00 95.25 91 VAL A N 1
ATOM 757 C CA . VAL A 1 91 ? -2.043 -5.377 11.040 1.00 95.25 91 VAL A CA 1
ATOM 758 C C . VAL A 1 91 ? -2.607 -4.132 10.368 1.00 95.25 91 VAL A C 1
ATOM 760 O O . VAL A 1 91 ? -3.537 -3.509 10.881 1.00 95.25 91 VAL A O 1
ATOM 763 N N . ILE A 1 92 ? -2.015 -3.730 9.246 1.00 97.00 92 ILE A N 1
ATOM 764 C CA . ILE A 1 92 ? -2.492 -2.609 8.436 1.00 97.00 92 ILE A CA 1
ATOM 765 C C . ILE A 1 92 ? -3.362 -3.177 7.318 1.00 97.00 92 ILE A C 1
ATOM 767 O O . ILE A 1 92 ? -2.901 -4.004 6.536 1.00 97.00 92 ILE A O 1
ATOM 771 N N . ILE A 1 93 ? -4.612 -2.736 7.230 1.00 97.25 93 ILE A N 1
ATOM 772 C CA . ILE A 1 93 ? -5.596 -3.316 6.317 1.00 97.25 93 ILE A CA 1
ATOM 773 C C . ILE A 1 93 ? -6.073 -2.262 5.324 1.00 97.25 93 ILE A C 1
ATOM 775 O O . ILE A 1 93 ? -6.538 -1.189 5.711 1.00 97.25 93 ILE A O 1
ATOM 779 N N . ALA A 1 94 ? -5.998 -2.567 4.032 1.00 95.94 94 ALA A N 1
ATOM 780 C CA . ALA A 1 94 ? -6.681 -1.759 3.030 1.00 95.94 94 ALA A CA 1
ATOM 781 C C . ALA A 1 94 ? -8.192 -2.013 3.126 1.00 95.94 94 ALA A C 1
ATOM 783 O O . ALA A 1 94 ? -8.632 -3.159 3.034 1.00 95.94 94 ALA A O 1
ATOM 784 N N . ILE A 1 95 ? -8.974 -0.958 3.367 1.00 95.25 95 ILE A N 1
ATOM 785 C CA . ILE A 1 95 ? -10.396 -1.087 3.714 1.00 95.25 95 ILE A CA 1
ATOM 786 C C . ILE A 1 95 ? -11.180 -1.696 2.534 1.00 95.25 95 ILE A C 1
ATOM 788 O O . ILE A 1 95 ? -10.988 -1.245 1.399 1.00 95.25 95 ILE A O 1
ATOM 792 N N . PRO A 1 96 ? -12.084 -2.666 2.785 1.00 93.38 96 PRO A N 1
ATOM 793 C CA . PRO A 1 96 ? -13.005 -3.185 1.777 1.00 93.38 96 PRO A CA 1
ATOM 794 C C . PRO A 1 96 ? -13.835 -2.084 1.117 1.00 93.38 96 PRO A C 1
ATOM 796 O O . PRO A 1 96 ? -14.366 -1.196 1.788 1.00 93.38 96 PRO A O 1
ATOM 799 N N . LEU A 1 97 ? -13.962 -2.145 -0.207 1.00 91.94 97 LEU A N 1
ATOM 800 C CA . LEU A 1 97 ? -14.794 -1.209 -0.960 1.00 91.94 97 LEU A CA 1
ATOM 801 C C . LEU A 1 97 ? -16.269 -1.606 -0.822 1.00 91.94 97 LEU A C 1
ATOM 803 O O . LEU A 1 97 ? -16.637 -2.757 -1.055 1.00 91.94 97 LEU A O 1
ATOM 807 N N . ALA A 1 98 ? -17.114 -0.642 -0.470 1.00 88.31 98 ALA A N 1
ATOM 808 C CA . ALA A 1 98 ? -18.546 -0.834 -0.241 1.00 88.31 98 ALA A CA 1
ATOM 809 C C . ALA A 1 98 ? -19.378 -0.826 -1.537 1.00 88.31 98 ALA A C 1
ATOM 811 O O . ALA A 1 98 ? -20.561 -1.148 -1.512 1.00 88.31 98 ALA A O 1
ATOM 812 N N . ASP A 1 99 ? -18.784 -0.439 -2.669 1.00 79.81 99 ASP A N 1
ATOM 813 C CA . ASP A 1 99 ? -19.472 -0.272 -3.955 1.00 79.81 99 ASP A CA 1
ATOM 814 C C . ASP A 1 99 ? -19.293 -1.456 -4.924 1.00 79.81 99 ASP A C 1
ATOM 816 O O . ASP A 1 99 ? -19.684 -1.376 -6.090 1.00 79.81 99 ASP A O 1
ATOM 820 N N . SER A 1 100 ? -18.713 -2.565 -4.457 1.00 70.81 100 SER A N 1
ATOM 821 C CA . SER A 1 100 ? -18.533 -3.780 -5.256 1.00 70.81 100 SER A CA 1
ATOM 822 C C . SER A 1 100 ? -19.770 -4.691 -5.178 1.00 70.81 100 SER A C 1
ATOM 824 O O . SER A 1 100 ? -20.277 -4.918 -4.084 1.00 70.81 100 SER A O 1
ATOM 826 N N . PRO A 1 101 ? -20.237 -5.305 -6.286 1.00 65.38 101 PRO A N 1
ATOM 827 C CA . PRO A 1 101 ? -21.394 -6.213 -6.281 1.00 65.38 101 PRO A CA 1
ATOM 828 C C . PRO A 1 101 ? -21.272 -7.399 -5.312 1.00 65.38 101 PRO A C 1
ATOM 830 O O . PRO A 1 101 ? -22.280 -7.924 -4.853 1.00 65.38 101 PRO A O 1
ATOM 833 N N . ASN A 1 102 ? -20.037 -7.809 -5.006 1.00 67.62 102 ASN A N 1
ATOM 834 C CA . ASN A 1 102 ? -19.716 -8.894 -4.078 1.00 67.62 102 ASN A CA 1
ATOM 835 C C . ASN A 1 102 ? -19.060 -8.370 -2.787 1.00 67.62 102 ASN A C 1
ATOM 837 O O . ASN A 1 102 ? -18.320 -9.111 -2.138 1.00 67.62 102 ASN A O 1
ATOM 841 N N . SER A 1 103 ? -19.263 -7.092 -2.440 1.00 72.06 103 SER A N 1
ATOM 842 C CA . SER A 1 103 ? -18.663 -6.493 -1.248 1.00 72.06 103 SER A CA 1
ATOM 843 C C . SER A 1 103 ? -19.165 -7.206 0.004 1.00 72.06 103 SER A C 1
ATOM 845 O O . SER A 1 103 ? -20.340 -7.115 0.364 1.00 72.06 103 SER A O 1
ATOM 847 N N . GLN A 1 104 ? -18.264 -7.910 0.675 1.00 82.56 104 GLN A N 1
ATOM 848 C CA . GLN A 1 104 ? -18.498 -8.385 2.029 1.00 82.56 104 GLN A CA 1
ATOM 849 C C . GLN A 1 104 ? -18.137 -7.272 3.007 1.00 82.56 104 GLN A C 1
ATOM 851 O O . GLN A 1 104 ? -17.211 -6.494 2.761 1.00 82.56 104 GLN A O 1
ATOM 856 N N . SER A 1 105 ? -18.864 -7.189 4.121 1.00 88.50 105 SER A N 1
ATOM 857 C CA . SER A 1 105 ? -18.493 -6.240 5.165 1.00 88.50 105 SER A CA 1
ATOM 858 C C . SER A 1 105 ? -17.131 -6.618 5.752 1.00 88.50 105 SER A C 1
ATOM 860 O O . SER A 1 105 ? -16.734 -7.787 5.752 1.00 88.50 105 SER A O 1
ATOM 862 N N . PHE A 1 106 ? -16.421 -5.636 6.307 1.00 92.25 106 PHE A N 1
ATOM 863 C CA . PHE A 1 106 ? -15.170 -5.889 7.024 1.00 92.25 106 PHE A CA 1
ATOM 864 C C . PHE A 1 106 ? -15.343 -6.976 8.101 1.00 92.25 106 PHE A C 1
ATOM 866 O O . PHE A 1 106 ? -14.503 -7.865 8.239 1.00 92.25 106 PHE A O 1
ATOM 873 N N . TYR A 1 107 ? -16.463 -6.929 8.828 1.00 93.19 107 TYR A N 1
ATOM 874 C CA . TYR A 1 107 ? -16.801 -7.874 9.891 1.00 93.19 107 TYR A CA 1
ATOM 875 C C . TYR A 1 107 ? -16.944 -9.308 9.373 1.00 93.19 107 TYR A C 1
ATOM 877 O O . TYR A 1 107 ? -16.476 -10.247 10.020 1.00 93.19 107 TYR A O 1
ATOM 885 N N . ASP A 1 108 ? -17.531 -9.476 8.186 1.00 91.50 108 ASP A N 1
ATOM 886 C CA . ASP A 1 108 ? -17.725 -10.786 7.563 1.00 91.50 108 ASP A CA 1
ATOM 887 C C . ASP A 1 108 ? -16.426 -11.369 7.020 1.00 91.50 108 ASP A C 1
ATOM 889 O O . ASP A 1 108 ? -16.212 -12.575 7.157 1.00 91.50 108 ASP A O 1
ATOM 893 N N . ILE A 1 109 ? -15.567 -10.538 6.425 1.00 91.19 109 ILE A N 1
ATOM 894 C CA . ILE A 1 109 ? -14.265 -10.968 5.901 1.00 91.19 109 ILE A CA 1
ATOM 895 C C . ILE A 1 109 ? -13.400 -11.474 7.056 1.00 91.19 109 ILE A C 1
ATOM 897 O O . ILE A 1 109 ? -12.942 -12.613 7.059 1.00 91.19 109 ILE A O 1
ATOM 901 N N . PHE A 1 110 ? -13.243 -10.643 8.084 1.00 93.19 110 PHE A N 1
ATOM 902 C CA . PHE A 1 110 ? -12.298 -10.888 9.168 1.00 93.19 110 PHE A CA 1
ATOM 903 C C . PHE A 1 110 ? -12.868 -11.688 10.343 1.00 93.19 110 PHE A C 1
ATOM 905 O O . PHE A 1 110 ? -12.122 -12.009 11.269 1.00 93.19 110 PHE A O 1
ATOM 912 N N . LYS A 1 111 ? -14.165 -12.029 10.302 1.00 92.88 111 LYS A N 1
ATOM 913 C CA . LYS A 1 111 ? -14.884 -12.790 11.339 1.00 92.88 111 LYS A CA 1
ATOM 914 C C . LYS A 1 111 ? -14.701 -12.177 12.732 1.00 92.88 111 LYS A C 1
ATOM 916 O O . LYS A 1 111 ? -14.255 -12.829 13.682 1.00 92.88 111 LYS A O 1
ATOM 921 N N . ILE A 1 112 ? -15.031 -10.891 12.824 1.00 94.88 112 ILE A N 1
ATOM 922 C CA . ILE A 1 112 ? -14.866 -10.068 14.026 1.00 94.88 112 ILE A CA 1
ATOM 923 C C . ILE A 1 112 ? -16.089 -9.177 14.250 1.00 94.88 112 ILE A C 1
ATOM 925 O O . ILE A 1 112 ? -16.700 -8.699 13.295 1.00 94.88 112 ILE A O 1
ATOM 929 N N . SER A 1 113 ? -16.448 -8.928 15.509 1.00 95.00 113 SER A N 1
ATOM 930 C CA . SER A 1 113 ? -17.519 -7.989 15.858 1.00 95.00 113 SER A CA 1
ATOM 931 C C . SER A 1 113 ? -17.048 -6.528 15.867 1.00 95.00 113 SER A C 1
ATOM 933 O O . SER A 1 113 ? -15.860 -6.226 15.995 1.00 95.00 113 SER A O 1
ATOM 935 N N . LYS A 1 114 ? -17.995 -5.582 15.807 1.00 95.69 114 LYS A N 1
ATOM 936 C CA . LYS A 1 114 ? -17.698 -4.143 15.922 1.00 95.69 114 LYS A CA 1
ATOM 937 C C . LYS A 1 114 ? -16.972 -3.791 17.224 1.00 95.69 114 LYS A C 1
ATOM 939 O O . LYS A 1 114 ? -16.026 -3.014 17.192 1.00 95.69 114 LYS A O 1
ATOM 944 N N . ILE A 1 115 ? -17.390 -4.361 18.354 1.00 96.62 115 ILE A N 1
ATOM 945 C CA . ILE A 1 115 ? -16.792 -4.060 19.665 1.00 96.62 115 ILE A CA 1
ATOM 946 C C . ILE A 1 115 ? -15.329 -4.510 19.699 1.00 96.62 115 ILE A C 1
ATOM 948 O O . ILE A 1 115 ? -14.459 -3.739 20.095 1.00 96.62 115 ILE A O 1
ATOM 952 N N . GLU A 1 116 ? -15.060 -5.732 19.239 1.00 96.25 116 GLU A N 1
ATOM 953 C CA . GLU A 1 116 ? -13.704 -6.278 19.176 1.00 96.25 116 GLU A CA 1
ATOM 954 C C . GLU A 1 116 ? -12.814 -5.466 18.233 1.00 96.25 116 GLU A C 1
ATOM 956 O O . GLU A 1 116 ? -11.683 -5.143 18.587 1.00 96.25 116 GLU A O 1
ATOM 961 N N . LEU A 1 117 ? -13.334 -5.073 17.065 1.00 97.44 117 LEU A N 1
ATOM 962 C CA . LEU A 1 117 ? -12.603 -4.227 16.124 1.00 97.44 117 LEU A CA 1
ATOM 963 C C . LEU A 1 117 ? -12.181 -2.902 16.763 1.00 97.44 117 LEU A C 1
ATOM 965 O O . LEU A 1 117 ? -11.008 -2.541 16.709 1.00 97.44 117 LEU A O 1
ATOM 969 N N . LEU A 1 118 ? -13.129 -2.175 17.359 1.00 97.81 118 LEU A N 1
ATOM 970 C CA . LEU A 1 118 ? -12.856 -0.865 17.951 1.00 97.81 118 LEU A CA 1
ATOM 971 C C . LEU A 1 118 ? -11.860 -0.967 19.112 1.00 97.81 118 LEU A C 1
ATOM 973 O O . LEU A 1 118 ? -11.016 -0.089 19.276 1.00 97.81 118 LEU A O 1
ATOM 977 N N . GLU A 1 119 ? -11.905 -2.049 19.886 1.00 97.44 119 GLU A N 1
ATOM 978 C CA . GLU A 1 119 ? -10.917 -2.296 20.934 1.00 97.44 119 GLU A CA 1
ATOM 979 C C . GLU A 1 119 ? -9.524 -2.606 20.358 1.00 97.44 119 GLU A C 1
ATOM 981 O O . GLU A 1 119 ? -8.530 -2.053 20.828 1.00 97.44 119 GLU A O 1
ATOM 986 N N . LEU A 1 120 ? -9.422 -3.405 19.291 1.00 96.75 120 LEU A N 1
ATOM 987 C CA . LEU A 1 120 ? -8.143 -3.653 18.610 1.00 96.75 120 LEU A CA 1
ATOM 988 C C . LEU A 1 120 ? -7.558 -2.380 17.976 1.00 96.75 120 LEU A C 1
ATOM 990 O O . LEU A 1 120 ? -6.340 -2.190 18.005 1.00 96.75 120 LEU A O 1
ATOM 994 N N . VAL A 1 121 ? -8.403 -1.492 17.446 1.00 97.00 121 VAL A N 1
ATOM 995 C CA . VAL A 1 121 ? -7.992 -0.163 16.958 1.00 97.00 121 VAL A CA 1
ATOM 996 C C . VAL A 1 121 ? -7.459 0.683 18.111 1.00 97.00 121 VAL A C 1
ATOM 998 O O . VAL A 1 121 ? -6.344 1.191 18.024 1.00 97.00 121 VAL A O 1
ATOM 1001 N N . ARG A 1 122 ? -8.185 0.756 19.235 1.00 96.19 122 ARG A N 1
ATOM 1002 C CA . ARG A 1 122 ? -7.753 1.483 20.443 1.00 96.19 122 ARG A CA 1
ATOM 1003 C C . ARG A 1 122 ? -6.396 1.005 20.962 1.00 96.19 122 ARG A C 1
ATOM 1005 O O . ARG A 1 122 ? -5.588 1.808 21.421 1.00 96.19 122 ARG A O 1
ATOM 1012 N N . ARG A 1 123 ? -6.136 -0.301 20.884 1.00 93.25 123 ARG A N 1
ATOM 1013 C CA . ARG A 1 123 ? -4.863 -0.927 21.278 1.00 93.25 123 ARG A CA 1
ATOM 1014 C C . ARG A 1 123 ? -3.746 -0.754 20.238 1.00 93.25 123 ARG A C 1
ATOM 1016 O O . ARG A 1 123 ? -2.628 -1.211 20.469 1.00 93.25 123 ARG A O 1
ATOM 1023 N N . GLY A 1 124 ? -4.028 -0.144 19.085 1.00 92.81 124 GLY A N 1
ATOM 1024 C CA . GLY A 1 124 ? -3.081 0.024 17.980 1.00 92.81 124 GLY A CA 1
ATOM 1025 C C . GLY A 1 124 ? -2.724 -1.280 17.254 1.00 92.81 124 GLY A C 1
ATOM 1026 O O . GLY A 1 124 ? -1.707 -1.336 16.558 1.00 92.81 124 GLY A O 1
ATOM 1027 N N . ARG A 1 125 ? -3.536 -2.332 17.427 1.00 92.81 125 ARG A N 1
ATOM 1028 C CA . ARG A 1 125 ? -3.341 -3.660 16.818 1.00 92.81 125 ARG A CA 1
ATOM 1029 C C . ARG A 1 125 ? -3.798 -3.690 15.368 1.00 92.81 125 ARG A C 1
ATOM 1031 O O . ARG A 1 125 ? -3.202 -4.399 14.562 1.00 92.81 125 ARG A O 1
ATOM 1038 N N . ILE A 1 126 ? -4.816 -2.901 15.037 1.00 96.12 126 ILE A N 1
ATOM 1039 C CA . ILE A 1 126 ? -5.336 -2.757 13.678 1.00 96.12 126 ILE A CA 1
ATOM 1040 C C . ILE A 1 126 ? -5.233 -1.298 13.251 1.00 96.12 126 ILE A C 1
ATOM 1042 O O . ILE A 1 126 ? -5.573 -0.390 14.008 1.00 96.12 126 ILE A O 1
ATOM 1046 N N . LYS A 1 127 ? -4.765 -1.094 12.021 1.00 97.00 127 LYS A N 1
ATOM 1047 C CA . LYS A 1 127 ? -4.748 0.194 11.326 1.00 97.00 127 LYS A CA 1
ATOM 1048 C C . LYS A 1 127 ? -5.271 0.023 9.918 1.00 97.00 127 LYS A C 1
ATOM 1050 O O . LYS A 1 127 ? -5.338 -1.094 9.408 1.00 97.00 127 LYS A O 1
ATOM 1055 N N . PHE A 1 128 ? -5.588 1.131 9.271 1.00 97.88 128 PHE A N 1
ATOM 1056 C CA . PHE A 1 128 ? -6.247 1.111 7.983 1.00 97.88 128 PHE A CA 1
ATOM 1057 C C . PHE A 1 128 ? -5.574 1.985 6.948 1.00 97.88 128 PHE A C 1
ATOM 1059 O O . PHE A 1 128 ? -4.896 2.966 7.253 1.00 97.88 128 PHE A O 1
ATOM 1066 N N . VAL A 1 129 ? -5.844 1.634 5.698 1.00 97.25 129 VAL A N 1
ATOM 1067 C CA . VAL A 1 129 ? -5.533 2.447 4.536 1.00 97.25 129 VAL A CA 1
ATOM 1068 C C . VAL A 1 129 ? -6.801 2.665 3.716 1.00 97.25 129 VAL A C 1
ATOM 1070 O O . VAL A 1 129 ? -7.461 1.708 3.307 1.00 97.25 129 VAL A O 1
ATOM 1073 N N . ALA A 1 130 ? -7.095 3.930 3.428 1.00 96.25 130 ALA A N 1
ATOM 1074 C CA . ALA A 1 130 ? -8.159 4.374 2.533 1.00 96.25 130 ALA A CA 1
ATOM 1075 C C . ALA A 1 130 ? -7.530 5.082 1.322 1.00 96.25 130 ALA A C 1
ATOM 1077 O O . ALA A 1 130 ? -7.345 6.300 1.298 1.00 96.25 130 ALA A O 1
ATOM 1078 N N . PHE A 1 131 ? -7.127 4.296 0.323 1.00 94.50 131 PHE A N 1
ATOM 1079 C CA . PHE A 1 131 ? -6.332 4.777 -0.810 1.00 94.50 131 PHE A CA 1
ATOM 1080 C C . PHE A 1 131 ? -7.156 5.238 -2.024 1.00 94.50 131 PHE A C 1
ATOM 1082 O O . PHE A 1 131 ? -6.592 5.832 -2.946 1.00 94.50 131 PHE A O 1
ATOM 1089 N N . GLN A 1 132 ? -8.467 4.984 -2.036 1.00 92.06 132 GLN A N 1
ATOM 1090 C CA . GLN A 1 132 ? -9.388 5.371 -3.108 1.00 92.06 132 GLN A CA 1
ATOM 1091 C C . GLN A 1 132 ? -10.292 6.546 -2.708 1.00 92.06 132 GLN A C 1
ATOM 1093 O O . GLN A 1 132 ? -10.151 7.130 -1.637 1.00 92.06 132 GLN A O 1
ATOM 1098 N N . ASN A 1 133 ? -11.226 6.914 -3.588 1.00 89.75 133 ASN A N 1
ATOM 1099 C CA . ASN A 1 133 ? -12.213 7.954 -3.307 1.00 89.75 133 ASN A CA 1
ATOM 1100 C C . ASN A 1 133 ? -13.077 7.575 -2.090 1.00 89.75 133 ASN A C 1
ATOM 1102 O O . ASN A 1 133 ? -13.604 6.465 -2.032 1.00 89.75 133 ASN A O 1
ATOM 1106 N N . LEU A 1 134 ? -13.265 8.523 -1.164 1.00 90.19 134 LEU A N 1
ATOM 1107 C CA . LEU A 1 134 ? -14.053 8.358 0.063 1.00 90.19 134 LEU A CA 1
ATOM 1108 C C . LEU A 1 134 ? -15.462 7.797 -0.172 1.00 90.19 134 LEU A C 1
ATOM 1110 O O . LEU A 1 134 ? -15.964 7.048 0.656 1.00 90.19 134 LEU A O 1
ATOM 1114 N N . GLN A 1 135 ? -16.085 8.119 -1.309 1.00 89.06 135 GLN A N 1
ATOM 1115 C CA . GLN A 1 135 ? -17.434 7.649 -1.653 1.00 89.06 135 GLN A CA 1
ATOM 1116 C C . GLN A 1 135 ? -17.529 6.131 -1.850 1.00 89.06 135 GLN A C 1
ATOM 1118 O O . GLN A 1 135 ? -18.633 5.595 -1.856 1.00 89.06 135 GLN A O 1
ATOM 1123 N N . ARG A 1 136 ? -16.394 5.447 -2.032 1.00 90.88 136 ARG A N 1
ATOM 1124 C CA . ARG A 1 136 ? -16.336 3.994 -2.226 1.00 90.88 136 ARG A CA 1
ATOM 1125 C C . ARG A 1 136 ? -16.277 3.210 -0.915 1.00 90.88 136 ARG A C 1
ATOM 1127 O O . ARG A 1 136 ? -16.290 1.984 -0.952 1.00 90.88 136 ARG A O 1
ATOM 1134 N N . TYR A 1 137 ? -16.168 3.887 0.224 1.00 92.38 137 TYR A N 1
ATOM 1135 C CA . TYR A 1 137 ? -16.050 3.258 1.537 1.00 92.38 137 TYR A CA 1
ATOM 1136 C C . TYR A 1 137 ? -17.336 3.419 2.348 1.00 92.38 137 TYR A C 1
ATOM 1138 O O . TYR A 1 137 ? -18.107 4.355 2.139 1.00 92.38 137 TYR A O 1
ATOM 1146 N N . ASP A 1 138 ? -17.543 2.523 3.314 1.00 93.00 138 ASP A N 1
ATOM 1147 C CA . ASP A 1 138 ? -18.587 2.691 4.323 1.00 93.00 138 ASP A CA 1
ATOM 1148 C C . ASP A 1 138 ? -18.211 3.847 5.268 1.00 93.00 138 ASP A C 1
ATOM 1150 O O . ASP A 1 138 ? -17.291 3.751 6.086 1.00 93.00 138 ASP A O 1
ATOM 1154 N N . SER A 1 139 ? -18.937 4.957 5.138 1.00 92.69 139 SER A N 1
ATOM 1155 C CA . SER A 1 139 ? -18.750 6.160 5.948 1.00 92.69 139 SER A CA 1
ATOM 1156 C C . SER A 1 139 ? -18.957 5.923 7.441 1.00 92.69 139 SER A C 1
ATOM 1158 O O . SER A 1 139 ? -18.276 6.554 8.245 1.00 92.69 139 SER A O 1
ATOM 1160 N N . ASN A 1 140 ? -19.869 5.028 7.835 1.00 93.38 140 ASN A N 1
ATOM 1161 C CA . ASN A 1 140 ? -20.103 4.751 9.251 1.00 93.38 140 ASN A CA 1
ATOM 1162 C C . ASN A 1 140 ? -18.910 3.999 9.837 1.00 93.38 140 ASN A C 1
ATOM 1164 O O . ASN A 1 140 ? -18.392 4.398 10.876 1.00 93.38 140 ASN A O 1
ATOM 1168 N N . PHE A 1 141 ? -18.421 2.981 9.122 1.00 95.38 141 PHE A N 1
ATOM 1169 C CA . PHE A 1 141 ? -17.219 2.241 9.505 1.00 95.38 141 PHE A CA 1
ATOM 1170 C C . PHE A 1 141 ? -16.011 3.170 9.681 1.00 95.38 141 PHE A C 1
ATOM 1172 O O . PHE A 1 141 ? -15.338 3.123 10.710 1.00 95.38 141 PHE A O 1
ATOM 1179 N N . LEU A 1 142 ? -15.745 4.029 8.689 1.00 95.62 142 LEU A N 1
ATOM 1180 C CA . LEU A 1 142 ? -14.620 4.966 8.729 1.00 95.62 142 LEU A CA 1
ATOM 1181 C C . LEU A 1 142 ? -14.733 5.957 9.891 1.00 95.62 142 LEU A C 1
ATOM 1183 O O . LEU A 1 142 ? -13.744 6.204 10.578 1.00 95.62 142 LEU A O 1
ATOM 1187 N N . ALA A 1 143 ? -15.924 6.512 10.121 1.00 96.12 143 ALA A N 1
ATOM 1188 C CA . ALA A 1 143 ? -16.150 7.425 11.233 1.00 96.12 143 ALA A CA 1
ATOM 1189 C C . ALA A 1 143 ? -15.962 6.722 12.582 1.00 96.12 143 ALA A C 1
ATOM 1191 O O . ALA A 1 143 ? -15.241 7.237 13.428 1.00 96.12 143 ALA A O 1
ATOM 1192 N N . ASP A 1 144 ? -16.521 5.519 12.754 1.00 96.81 144 ASP A N 1
ATOM 1193 C CA . ASP A 1 144 ? -16.408 4.744 13.992 1.00 96.81 144 ASP A CA 1
ATOM 1194 C C . ASP A 1 144 ? -14.941 4.507 14.396 1.00 96.81 144 ASP A C 1
ATOM 1196 O O . ASP A 1 144 ? -14.582 4.696 15.560 1.00 96.81 144 ASP A O 1
ATOM 1200 N N . VAL A 1 145 ? -14.077 4.105 13.453 1.00 97.56 145 VAL A N 1
ATOM 1201 C CA . VAL A 1 145 ? -12.658 3.834 13.756 1.00 97.56 145 VAL A CA 1
ATOM 1202 C C . VAL A 1 145 ? -11.868 5.121 14.010 1.00 97.56 145 VAL A C 1
ATOM 1204 O O . VAL A 1 145 ? -11.058 5.161 14.938 1.00 97.56 145 VAL A O 1
ATOM 1207 N N . LEU A 1 146 ? -12.145 6.193 13.259 1.00 97.00 146 LEU A N 1
ATOM 1208 C CA . LEU A 1 146 ? -11.501 7.499 13.441 1.00 97.00 146 LEU A CA 1
ATOM 1209 C C . LEU A 1 146 ? -11.914 8.187 14.746 1.00 97.00 146 LEU A C 1
ATOM 1211 O O . LEU A 1 146 ? -11.103 8.891 15.345 1.00 97.00 146 LEU A O 1
ATOM 1215 N N . SER A 1 147 ? -13.143 7.967 15.220 1.00 96.69 147 SER A N 1
ATOM 1216 C CA . SER A 1 147 ? -13.585 8.443 16.534 1.00 96.69 147 SER A CA 1
ATOM 1217 C C . SER A 1 147 ? -12.858 7.744 17.688 1.00 96.69 147 SER A C 1
ATOM 1219 O O . SER A 1 147 ? -12.758 8.314 18.773 1.00 96.69 147 SER A O 1
ATOM 1221 N N . VAL A 1 148 ? -12.366 6.516 17.483 1.00 96.88 148 VAL A N 1
ATOM 1222 C CA . VAL A 1 148 ? -11.593 5.774 18.493 1.00 96.88 148 VAL A CA 1
ATOM 1223 C C . VAL A 1 148 ? -10.120 6.170 18.479 1.00 96.88 148 VAL A C 1
ATOM 1225 O O . VAL A 1 148 ? -9.556 6.426 19.542 1.00 96.88 148 VAL A O 1
ATOM 1228 N N . ASP A 1 149 ? -9.506 6.210 17.298 1.00 96.00 149 ASP A N 1
ATOM 1229 C CA . ASP A 1 149 ? -8.131 6.665 17.098 1.00 96.00 149 ASP A CA 1
ATOM 1230 C C . ASP A 1 149 ? -8.045 7.503 15.806 1.00 96.00 149 ASP A C 1
ATOM 1232 O O . ASP A 1 149 ? -8.075 6.943 14.705 1.00 96.00 149 ASP A O 1
ATOM 1236 N N . PRO A 1 150 ? -7.896 8.838 15.905 1.00 94.69 150 PRO A N 1
ATOM 1237 C CA . PRO A 1 150 ? -7.795 9.713 14.739 1.00 94.69 150 PRO A CA 1
ATOM 1238 C C . PRO A 1 150 ? -6.577 9.431 13.847 1.00 94.69 150 PRO A C 1
ATOM 1240 O O . PRO A 1 150 ? -6.549 9.873 12.700 1.00 94.69 150 PRO A O 1
ATOM 1243 N N . GLU A 1 151 ? -5.560 8.727 14.353 1.00 94.06 151 GLU A N 1
ATOM 1244 C CA . GLU A 1 151 ? -4.343 8.382 13.614 1.00 94.06 151 GLU A CA 1
ATOM 1245 C C . GLU A 1 151 ? -4.335 6.927 13.113 1.00 94.06 151 GLU A C 1
ATOM 1247 O O . GLU A 1 151 ? -3.280 6.439 12.692 1.00 94.06 151 GLU A O 1
ATOM 1252 N N . CYS A 1 152 ? -5.468 6.210 13.153 1.00 95.62 152 CYS A N 1
ATOM 1253 C CA . CYS A 1 152 ? -5.523 4.807 12.726 1.00 95.62 152 CYS A CA 1
ATOM 1254 C C . CYS A 1 152 ? -5.695 4.610 11.214 1.00 95.62 152 CYS A C 1
ATOM 1256 O O . CYS A 1 152 ? -5.433 3.510 10.728 1.00 95.62 152 CYS A O 1
ATOM 1258 N N . VAL A 1 153 ? -6.099 5.641 10.460 1.00 97.31 153 VAL A N 1
ATOM 1259 C CA . VAL A 1 153 ? -6.319 5.566 9.005 1.00 97.31 153 VAL A CA 1
ATOM 1260 C C . VAL A 1 153 ? -5.285 6.409 8.262 1.00 97.31 153 VAL A C 1
ATOM 1262 O O . VAL A 1 153 ? -5.115 7.592 8.548 1.00 97.31 153 VAL A O 1
ATOM 1265 N N . LEU A 1 154 ? -4.630 5.815 7.262 1.00 96.56 154 LEU A N 1
ATOM 1266 C CA . LEU A 1 154 ? -3.803 6.532 6.295 1.00 96.56 154 LEU A CA 1
ATOM 1267 C C . LEU A 1 154 ? -4.567 6.712 4.980 1.00 96.56 154 LEU A C 1
ATOM 1269 O O . LEU A 1 154 ? -5.038 5.741 4.383 1.00 96.56 154 LEU A O 1
ATOM 1273 N N . PHE A 1 155 ? -4.666 7.952 4.511 1.00 96.81 155 PHE A N 1
ATOM 1274 C CA . PHE A 1 155 ? -5.323 8.276 3.249 1.00 96.81 155 PHE A CA 1
ATOM 1275 C C . PHE A 1 155 ? -4.344 8.275 2.066 1.00 96.81 155 PHE A C 1
ATOM 1277 O O . PHE A 1 155 ? -3.128 8.092 2.204 1.00 96.81 155 PHE A O 1
ATOM 1284 N N . SER A 1 156 ? -4.913 8.412 0.869 1.00 96.31 156 SER A N 1
ATOM 1285 C CA . SER A 1 156 ? -4.232 8.193 -0.405 1.00 96.31 156 SER A CA 1
ATOM 1286 C C . SER A 1 156 ? -2.960 9.025 -0.596 1.00 96.31 156 SER A C 1
ATOM 1288 O O . SER A 1 156 ? -2.000 8.513 -1.171 1.00 96.31 156 SER A O 1
ATOM 1290 N N . ARG A 1 157 ? -2.897 10.285 -0.140 1.00 96.44 157 ARG A N 1
ATOM 1291 C CA . ARG A 1 157 ? -1.744 11.157 -0.428 1.00 96.44 157 ARG A CA 1
ATOM 1292 C C . ARG A 1 157 ? -0.520 10.796 0.393 1.00 96.44 157 ARG A C 1
ATOM 1294 O O . ARG A 1 157 ? 0.563 10.642 -0.173 1.00 96.44 157 ARG A O 1
ATOM 1301 N N . ARG A 1 158 ? -0.675 10.623 1.705 1.00 96.62 158 ARG A N 1
ATOM 1302 C CA . ARG A 1 158 ? 0.422 10.172 2.572 1.00 96.62 158 ARG A CA 1
ATOM 1303 C C . ARG A 1 158 ? 0.886 8.770 2.213 1.00 96.62 158 ARG A C 1
ATOM 1305 O O . ARG A 1 158 ? 2.093 8.537 2.166 1.00 96.62 158 ARG A O 1
ATOM 1312 N N . LEU A 1 159 ? -0.044 7.864 1.891 1.00 97.38 159 LEU A N 1
ATOM 1313 C CA . LEU A 1 159 ? 0.318 6.538 1.391 1.00 97.38 159 LEU A CA 1
ATOM 1314 C C . LEU A 1 159 ? 1.135 6.639 0.102 1.00 97.38 159 LEU A C 1
ATOM 1316 O O . LEU A 1 159 ? 2.155 5.961 -0.025 1.00 97.38 159 LEU A O 1
ATOM 1320 N N . ALA A 1 160 ? 0.717 7.499 -0.832 1.00 96.81 160 ALA A N 1
ATOM 1321 C CA . ALA A 1 160 ? 1.423 7.669 -2.090 1.00 96.81 160 ALA A CA 1
ATOM 1322 C C . ALA A 1 160 ? 2.849 8.182 -1.873 1.00 96.81 160 ALA A C 1
ATOM 1324 O O . ALA A 1 160 ? 3.797 7.623 -2.418 1.00 96.81 160 ALA A O 1
ATOM 1325 N N . ALA A 1 161 ? 3.000 9.207 -1.033 1.00 96.56 161 ALA A N 1
ATOM 13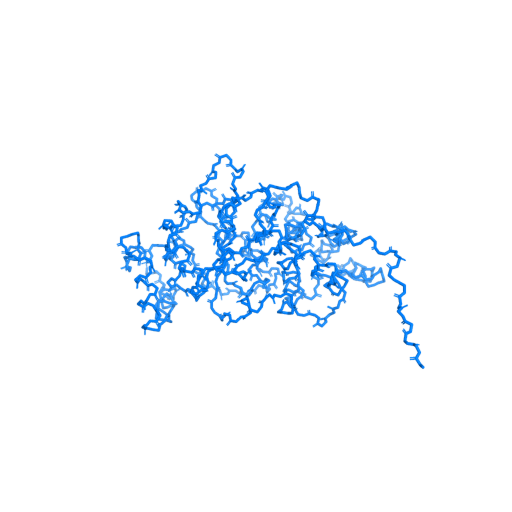26 C CA . ALA A 1 161 ? 4.293 9.779 -0.684 1.00 96.56 161 ALA A CA 1
ATOM 1327 C C . ALA A 1 161 ? 5.231 8.730 -0.070 1.00 96.56 161 ALA A C 1
ATOM 1329 O O . ALA A 1 161 ? 6.335 8.521 -0.569 1.00 96.56 161 ALA A O 1
ATOM 1330 N N . ALA A 1 162 ? 4.772 8.023 0.968 1.00 96.31 162 ALA A N 1
ATOM 1331 C CA . ALA A 1 162 ? 5.571 7.004 1.643 1.00 96.31 162 ALA A CA 1
ATOM 1332 C C . ALA A 1 162 ? 5.974 5.865 0.692 1.00 96.31 162 ALA A C 1
ATOM 1334 O O . ALA A 1 162 ? 7.119 5.416 0.704 1.00 96.31 162 ALA A O 1
ATOM 1335 N N . THR A 1 163 ? 5.050 5.436 -0.169 1.00 96.00 163 THR A N 1
ATOM 1336 C CA . THR A 1 163 ? 5.288 4.379 -1.159 1.00 96.00 163 THR A CA 1
ATOM 1337 C C . THR A 1 163 ? 6.319 4.794 -2.204 1.00 96.00 163 THR A C 1
ATOM 1339 O O . THR A 1 163 ? 7.276 4.060 -2.442 1.00 96.00 163 THR A O 1
ATOM 1342 N N . LEU A 1 164 ? 6.175 5.984 -2.793 1.00 95.06 164 LEU A N 1
ATOM 1343 C CA . LEU A 1 164 ? 7.122 6.490 -3.789 1.00 95.06 164 LEU A CA 1
ATOM 1344 C C . LEU A 1 164 ? 8.532 6.636 -3.218 1.00 95.06 164 LEU A C 1
ATOM 1346 O O . LEU A 1 164 ? 9.498 6.241 -3.868 1.00 95.06 164 LEU A O 1
ATOM 1350 N N . LEU A 1 165 ? 8.651 7.160 -1.996 1.00 94.38 165 LEU A N 1
ATOM 1351 C CA . LEU A 1 165 ? 9.944 7.321 -1.335 1.00 94.38 165 LEU A CA 1
ATOM 1352 C C . LEU A 1 165 ? 10.577 5.971 -0.974 1.00 94.38 165 LEU A C 1
ATOM 1354 O O . LEU A 1 165 ? 11.785 5.819 -1.120 1.00 94.38 165 LEU A O 1
ATOM 1358 N N . ALA A 1 166 ? 9.786 4.966 -0.591 1.00 93.12 166 ALA A N 1
ATOM 1359 C CA . ALA A 1 166 ? 10.300 3.613 -0.368 1.00 93.12 166 ALA A CA 1
ATOM 1360 C C . ALA A 1 166 ? 10.773 2.940 -1.668 1.00 93.12 166 ALA A C 1
ATOM 1362 O O . ALA A 1 166 ? 11.832 2.314 -1.694 1.00 93.12 166 ALA A O 1
ATOM 1363 N N . ILE A 1 167 ? 10.018 3.081 -2.762 1.00 92.69 167 ILE A N 1
ATOM 1364 C CA . ILE A 1 167 ? 10.419 2.582 -4.087 1.00 92.69 167 ILE A CA 1
ATOM 1365 C C . ILE A 1 167 ? 11.722 3.252 -4.538 1.00 92.69 167 ILE A C 1
ATOM 1367 O O . ILE A 1 167 ? 12.632 2.587 -5.044 1.00 92.69 167 ILE A O 1
ATOM 1371 N N . ARG A 1 168 ? 11.825 4.565 -4.328 1.00 90.50 168 ARG A N 1
ATOM 1372 C CA . ARG A 1 168 ? 13.024 5.350 -4.612 1.00 90.50 168 ARG A CA 1
ATOM 1373 C C . ARG A 1 168 ? 14.222 4.857 -3.814 1.00 90.50 168 ARG A C 1
ATOM 1375 O O . ARG A 1 168 ? 15.261 4.594 -4.406 1.00 90.50 168 ARG A O 1
ATOM 1382 N N . GLU A 1 169 ? 14.073 4.714 -2.500 1.00 89.44 169 GLU A N 1
ATOM 1383 C CA . GLU A 1 169 ? 15.124 4.223 -1.601 1.00 89.44 169 GLU A CA 1
ATOM 1384 C C . GLU A 1 169 ? 15.661 2.860 -2.061 1.00 89.44 169 GLU A C 1
ATOM 1386 O O . GLU A 1 169 ? 16.865 2.620 -2.053 1.00 89.44 169 GLU A O 1
ATOM 1391 N N . LYS A 1 170 ? 14.765 1.978 -2.514 1.00 87.56 170 LYS A N 1
ATOM 1392 C CA . LYS A 1 170 ? 15.104 0.624 -2.958 1.00 87.56 170 LYS A CA 1
ATOM 1393 C C . LYS A 1 170 ? 15.776 0.566 -4.326 1.00 87.56 170 LYS A C 1
ATOM 1395 O O . LYS A 1 170 ? 16.704 -0.213 -4.514 1.00 87.56 170 LYS A O 1
ATOM 1400 N N . THR A 1 171 ? 15.295 1.355 -5.282 1.00 87.62 171 THR A N 1
ATOM 1401 C CA . THR A 1 171 ? 15.690 1.211 -6.695 1.00 87.62 171 THR A CA 1
ATOM 1402 C C . THR A 1 171 ? 16.669 2.270 -7.175 1.00 87.62 171 THR A C 1
ATOM 1404 O O . THR A 1 171 ? 17.350 2.055 -8.174 1.00 87.62 171 THR A O 1
ATOM 1407 N N . GLY A 1 172 ? 16.711 3.431 -6.518 1.00 83.00 172 GLY A N 1
ATOM 1408 C CA . GLY A 1 172 ? 17.477 4.596 -6.959 1.00 83.00 172 GLY A CA 1
ATOM 1409 C C . GLY A 1 172 ? 17.033 5.178 -8.308 1.00 83.00 172 GLY A C 1
ATOM 1410 O O . GLY A 1 172 ? 17.703 6.066 -8.826 1.00 83.00 172 GLY A O 1
ATOM 1411 N N . LEU A 1 173 ? 15.931 4.688 -8.886 1.00 81.31 173 LEU A N 1
ATOM 1412 C CA . LEU A 1 173 ? 15.512 5.002 -10.253 1.00 81.31 173 LEU A CA 1
ATOM 1413 C C . LEU A 1 173 ? 14.032 5.373 -10.331 1.00 81.31 173 LEU A C 1
ATOM 1415 O O . LEU A 1 173 ? 13.687 6.440 -10.837 1.00 81.31 173 LEU A O 1
ATOM 1419 N N . PHE A 1 174 ? 13.154 4.493 -9.848 1.00 87.00 174 PHE A N 1
ATOM 1420 C CA . PHE A 1 174 ? 11.718 4.746 -9.862 1.00 87.00 174 PHE A CA 1
ATOM 1421 C C . PHE A 1 174 ? 11.333 5.743 -8.765 1.00 87.00 174 PHE A C 1
ATOM 1423 O O . PHE A 1 174 ? 12.006 5.872 -7.743 1.00 87.00 174 PHE A O 1
ATOM 1430 N N . GLY A 1 175 ? 10.225 6.453 -8.977 1.00 79.62 175 GLY A N 1
ATOM 1431 C CA . GLY A 1 175 ? 9.697 7.406 -8.003 1.00 79.62 175 GLY A CA 1
ATOM 1432 C C . GLY A 1 175 ? 10.329 8.800 -8.045 1.00 79.62 175 GLY A C 1
ATOM 1433 O O . GLY A 1 175 ? 10.037 9.598 -7.160 1.00 79.62 175 GLY A O 1
ATOM 1434 N N . PHE A 1 176 ? 11.162 9.126 -9.037 1.00 80.00 176 PHE A N 1
ATOM 1435 C CA . PHE A 1 176 ? 11.693 10.478 -9.271 1.00 80.00 176 PHE A CA 1
ATOM 1436 C C . PHE A 1 176 ? 10.960 11.206 -10.401 1.00 80.00 176 PHE A C 1
ATOM 1438 O O . PHE A 1 176 ? 10.613 10.600 -11.414 1.00 80.00 176 PHE A O 1
ATOM 1445 N N . ALA A 1 177 ? 10.805 12.526 -10.262 1.00 82.06 177 ALA A N 1
ATOM 1446 C CA . ALA A 1 177 ? 10.601 13.409 -11.407 1.00 82.06 177 ALA A CA 1
ATOM 1447 C C . ALA A 1 177 ? 11.952 14.037 -11.771 1.00 82.06 177 ALA A C 1
ATOM 1449 O O . ALA A 1 177 ? 12.421 14.962 -11.109 1.00 82.06 177 ALA A O 1
ATOM 1450 N N . PHE A 1 178 ? 12.613 13.486 -12.788 1.00 80.25 178 PHE A N 1
ATOM 1451 C CA . PHE A 1 178 ? 13.889 14.013 -13.267 1.00 80.25 178 PHE A CA 1
ATOM 1452 C C . PHE A 1 178 ? 13.685 15.323 -14.035 1.00 80.25 178 PHE A C 1
ATOM 1454 O O . PHE A 1 178 ? 12.686 15.495 -14.735 1.00 80.25 178 PHE A O 1
ATOM 1461 N N . ASP A 1 179 ? 14.660 16.231 -13.962 1.00 83.56 179 ASP A N 1
ATOM 1462 C CA . ASP A 1 179 ? 14.720 17.344 -14.905 1.00 83.56 179 ASP A CA 1
ATOM 1463 C C . ASP A 1 179 ? 14.996 16.826 -16.328 1.00 83.56 179 ASP A C 1
ATOM 1465 O O . ASP A 1 179 ? 15.526 15.728 -16.528 1.00 83.56 179 ASP A O 1
ATOM 1469 N N . SER A 1 180 ? 14.673 17.637 -17.336 1.00 85.56 180 SER A N 1
ATOM 1470 C CA . SER A 1 180 ? 14.774 17.229 -18.740 1.00 85.56 180 SER A CA 1
ATOM 1471 C C . SER A 1 180 ? 16.185 16.801 -19.159 1.00 85.56 180 SER A C 1
ATOM 1473 O O . SER A 1 180 ? 16.318 15.928 -20.018 1.00 85.56 180 SER A O 1
ATOM 1475 N N . SER A 1 181 ? 17.238 17.376 -18.566 1.00 89.00 181 SER A N 1
ATOM 1476 C CA . SER A 1 181 ? 18.623 17.028 -18.907 1.00 89.00 181 SER A CA 1
ATOM 1477 C C . SER A 1 181 ? 18.990 15.668 -18.325 1.00 89.00 181 SER A C 1
ATOM 1479 O O . SER A 1 181 ? 19.516 14.813 -19.040 1.00 89.00 181 SER A O 1
ATOM 1481 N N . THR A 1 182 ? 18.670 15.441 -17.049 1.00 87.00 182 THR A N 1
ATOM 1482 C CA . THR A 1 182 ? 18.885 14.148 -16.382 1.00 87.00 182 THR A CA 1
ATOM 1483 C C . THR A 1 182 ? 18.087 13.040 -17.057 1.00 87.00 182 THR A C 1
ATOM 1485 O O . THR A 1 182 ? 18.644 11.988 -17.369 1.00 87.00 182 THR A O 1
ATOM 1488 N N . GLN A 1 183 ? 16.815 13.299 -17.370 1.00 87.00 183 GLN A N 1
ATOM 1489 C CA . GLN A 1 183 ? 15.968 12.366 -18.107 1.00 87.00 183 GLN A CA 1
ATOM 1490 C C . GLN A 1 183 ? 16.579 12.010 -19.466 1.00 87.00 183 GLN A C 1
ATOM 1492 O O . GLN A 1 183 ? 16.711 10.831 -19.789 1.00 87.00 183 GLN A O 1
ATOM 1497 N N . TYR A 1 184 ? 16.965 13.007 -20.266 1.00 90.31 184 TYR A N 1
ATOM 1498 C CA . TYR A 1 184 ? 17.558 12.764 -21.579 1.00 90.31 184 TYR A CA 1
ATOM 1499 C C . TYR A 1 184 ? 18.833 11.922 -21.481 1.00 90.31 184 TYR A C 1
ATOM 1501 O O . TYR A 1 184 ? 18.985 10.955 -22.227 1.00 90.31 184 TYR A O 1
ATOM 1509 N N . ASN A 1 185 ? 19.727 12.255 -20.547 1.00 91.50 185 ASN A N 1
ATOM 1510 C CA . ASN A 1 185 ? 20.977 11.526 -20.358 1.00 91.50 185 ASN A CA 1
ATOM 1511 C C . ASN A 1 185 ? 20.723 10.073 -19.941 1.00 91.50 185 ASN A C 1
ATOM 1513 O O . ASN A 1 185 ? 21.271 9.168 -20.562 1.00 91.50 185 ASN A O 1
ATOM 1517 N N . LEU A 1 186 ? 19.844 9.836 -18.964 1.00 89.12 186 LEU A N 1
ATOM 1518 C CA . LEU A 1 186 ? 19.472 8.490 -18.524 1.00 89.12 186 LEU A CA 1
ATOM 1519 C C . LEU A 1 186 ? 18.926 7.647 -19.684 1.00 89.12 186 LEU A C 1
ATOM 1521 O O . LEU A 1 186 ? 19.422 6.553 -19.946 1.00 89.12 186 LEU A O 1
ATOM 1525 N N . LEU A 1 187 ? 17.943 8.178 -20.417 1.00 90.62 187 LEU A N 1
ATOM 1526 C CA . LEU A 1 187 ? 17.329 7.476 -21.545 1.00 90.62 187 LEU A CA 1
ATOM 1527 C C . LEU A 1 187 ? 18.349 7.185 -22.650 1.00 90.62 187 LEU A C 1
ATOM 1529 O O . LEU A 1 187 ? 18.384 6.074 -23.181 1.00 90.62 187 LEU A O 1
ATOM 1533 N N . LYS A 1 188 ? 19.205 8.159 -22.973 1.00 93.56 188 LYS A N 1
ATOM 1534 C CA . LYS A 1 188 ? 20.255 8.020 -23.985 1.00 93.56 188 LYS A CA 1
ATOM 1535 C C . LYS A 1 188 ? 21.265 6.935 -23.609 1.00 93.56 188 LYS A C 1
ATOM 1537 O O . LYS A 1 188 ? 21.593 6.107 -24.458 1.00 93.56 188 LYS A O 1
ATOM 1542 N N . GLU A 1 189 ? 21.756 6.926 -22.372 1.00 93.56 189 GLU A N 1
ATOM 1543 C CA . GLU A 1 189 ? 22.723 5.923 -21.911 1.00 93.56 189 GLU A CA 1
ATOM 1544 C C . GLU A 1 189 ? 22.099 4.521 -21.874 1.00 93.56 189 GLU A C 1
ATOM 1546 O O . GLU A 1 189 ? 22.689 3.568 -22.389 1.00 93.56 189 GLU A O 1
ATOM 1551 N N . CYS A 1 190 ? 20.866 4.389 -21.371 1.00 91.69 190 CYS A N 1
ATOM 1552 C CA . CYS A 1 190 ? 20.139 3.119 -21.383 1.00 91.69 190 CYS A CA 1
ATOM 1553 C C . CYS A 1 190 ? 19.934 2.587 -22.810 1.00 91.69 190 CYS A C 1
ATOM 1555 O O . CYS A 1 190 ? 20.210 1.414 -23.072 1.00 91.69 190 CYS A O 1
ATOM 1557 N N . TYR A 1 191 ? 19.527 3.445 -23.749 1.00 91.56 191 TYR A N 1
ATOM 1558 C CA . TYR A 1 191 ? 19.301 3.063 -25.144 1.00 91.56 191 TYR A CA 1
ATOM 1559 C C . TYR A 1 191 ? 20.601 2.669 -25.870 1.00 91.56 191 TYR A C 1
ATOM 1561 O O . TYR A 1 191 ? 20.615 1.723 -26.659 1.00 91.56 191 TYR A O 1
ATOM 1569 N N . ASN A 1 192 ? 21.716 3.347 -25.577 1.00 93.69 192 ASN A N 1
ATOM 1570 C CA . ASN A 1 192 ? 23.017 3.084 -26.204 1.00 93.69 192 ASN A CA 1
ATOM 1571 C C . ASN A 1 192 ? 23.800 1.920 -25.569 1.00 93.69 192 ASN A C 1
ATOM 1573 O O . ASN A 1 192 ? 24.803 1.483 -26.135 1.00 93.69 192 ASN A O 1
ATOM 1577 N N . SER A 1 193 ? 23.345 1.394 -24.428 1.00 91.94 193 SER A N 1
ATOM 1578 C CA . SER A 1 193 ? 24.029 0.346 -23.652 1.00 91.94 193 SER A CA 1
ATOM 1579 C C . SER A 1 193 ? 24.194 -1.004 -24.369 1.00 91.94 193 SER A C 1
ATOM 1581 O O . SER A 1 193 ? 24.977 -1.839 -23.920 1.00 91.94 193 SER A O 1
ATOM 1583 N N . LYS A 1 194 ? 23.466 -1.239 -25.474 1.00 89.88 194 LYS A N 1
ATOM 1584 C CA . LYS A 1 194 ? 23.360 -2.531 -26.188 1.00 89.88 194 LYS A CA 1
ATOM 1585 C C . LYS A 1 194 ? 22.807 -3.689 -25.336 1.00 89.88 194 LYS A C 1
ATOM 1587 O O . LYS A 1 194 ? 22.905 -4.841 -25.750 1.00 89.88 194 LYS A O 1
ATOM 1592 N N . VAL A 1 195 ? 22.222 -3.400 -24.172 1.00 90.75 195 VAL A N 1
ATOM 1593 C CA . VAL A 1 195 ? 21.541 -4.383 -23.320 1.00 90.75 195 VAL A CA 1
ATOM 1594 C C . VAL A 1 195 ? 20.035 -4.252 -23.530 1.00 90.75 195 VAL A C 1
ATOM 1596 O O . VAL A 1 195 ? 19.453 -3.224 -23.189 1.00 90.75 195 VAL A O 1
ATOM 1599 N N . ASP A 1 196 ? 19.386 -5.301 -24.040 1.00 88.00 196 ASP A N 1
ATOM 1600 C CA . ASP A 1 196 ? 17.950 -5.272 -24.371 1.00 88.00 196 ASP A CA 1
ATOM 1601 C C . ASP A 1 196 ? 17.069 -4.865 -23.182 1.00 88.00 196 ASP A C 1
ATOM 1603 O O . ASP A 1 196 ? 16.146 -4.069 -23.331 1.00 88.00 196 ASP A O 1
ATOM 1607 N N . ALA A 1 197 ? 17.391 -5.341 -21.976 1.00 85.06 197 ALA A N 1
ATOM 1608 C CA . ALA A 1 197 ? 16.659 -4.975 -20.764 1.00 85.06 197 ALA A CA 1
ATOM 1609 C C . ALA A 1 197 ? 16.742 -3.471 -20.444 1.00 85.06 197 ALA A C 1
ATOM 1611 O O . ALA A 1 197 ? 15.760 -2.889 -19.990 1.00 85.06 197 ALA A O 1
ATOM 1612 N N . LEU A 1 198 ? 17.885 -2.828 -20.710 1.00 90.00 198 LEU A N 1
ATOM 1613 C CA . LEU A 1 198 ? 18.051 -1.385 -20.517 1.00 90.00 198 LEU A CA 1
ATOM 1614 C C . LEU A 1 198 ? 17.354 -0.584 -21.616 1.00 90.00 198 LEU A C 1
ATOM 1616 O O . LEU A 1 198 ? 16.845 0.501 -21.347 1.00 90.00 198 LEU A O 1
ATOM 1620 N N . LYS A 1 199 ? 17.263 -1.127 -22.833 1.00 91.50 199 LYS A N 1
ATOM 1621 C CA . LYS A 1 199 ? 16.446 -0.531 -23.891 1.00 91.50 199 LYS A CA 1
ATOM 1622 C C . LYS A 1 199 ? 14.960 -0.544 -23.519 1.00 91.50 199 LYS A C 1
ATOM 1624 O O . LYS A 1 199 ? 14.320 0.499 -23.591 1.00 91.50 199 LYS A O 1
ATOM 1629 N N . ILE A 1 200 ? 14.448 -1.682 -23.044 1.00 90.94 200 ILE A N 1
ATOM 1630 C CA . ILE A 1 200 ? 13.066 -1.804 -22.543 1.00 90.94 200 ILE A CA 1
ATOM 1631 C C . ILE A 1 200 ? 12.837 -0.849 -21.365 1.00 90.94 200 ILE A C 1
ATOM 1633 O O . ILE A 1 200 ? 11.797 -0.207 -21.279 1.00 90.94 200 ILE A O 1
ATOM 1637 N N . LEU A 1 201 ? 13.818 -0.703 -20.470 1.00 89.06 201 LEU A N 1
ATOM 1638 C CA . LEU A 1 201 ? 13.736 0.251 -19.365 1.00 89.06 201 LEU A CA 1
ATOM 1639 C C . LEU A 1 201 ? 13.637 1.698 -19.866 1.00 89.06 201 LEU A C 1
ATOM 1641 O O . LEU A 1 201 ? 12.813 2.457 -19.365 1.00 89.06 201 LEU A O 1
ATOM 1645 N N . ALA A 1 202 ? 14.442 2.077 -20.863 1.00 89.56 202 ALA A N 1
ATOM 1646 C CA . ALA A 1 202 ? 14.379 3.405 -21.467 1.00 89.56 202 ALA A CA 1
ATOM 1647 C C . ALA A 1 202 ? 13.010 3.668 -22.111 1.00 89.56 202 ALA A C 1
ATOM 1649 O O . ALA A 1 202 ? 12.422 4.725 -21.892 1.00 89.56 202 ALA A O 1
ATOM 1650 N N . GLU A 1 203 ? 12.481 2.699 -22.860 1.00 88.19 203 GLU A N 1
ATOM 1651 C CA . GLU A 1 203 ? 11.144 2.775 -23.457 1.00 88.19 203 GLU A CA 1
ATOM 1652 C C . GLU A 1 203 ? 10.077 2.953 -22.361 1.00 88.19 203 GLU A C 1
ATOM 1654 O O . GLU A 1 203 ? 9.309 3.918 -22.408 1.00 88.19 203 GLU A O 1
ATOM 1659 N N . SER A 1 204 ? 10.125 2.136 -21.303 1.00 87.81 204 SER A N 1
ATOM 1660 C CA . SER A 1 204 ? 9.215 2.216 -20.152 1.00 87.81 204 SER A CA 1
ATOM 1661 C C . SER A 1 204 ? 9.230 3.571 -19.466 1.00 87.81 204 SER A C 1
ATOM 1663 O O . SER A 1 204 ? 8.179 4.168 -19.225 1.00 87.81 204 SER A O 1
ATOM 1665 N N . LEU A 1 205 ? 10.420 4.086 -19.170 1.00 87.12 205 LEU A N 1
ATOM 1666 C CA . LEU A 1 205 ? 10.569 5.383 -18.526 1.00 87.12 205 LEU A CA 1
ATOM 1667 C C . LEU A 1 205 ? 10.082 6.507 -19.440 1.00 87.12 205 LEU A C 1
ATOM 1669 O O . LEU A 1 205 ? 9.397 7.410 -18.968 1.00 87.12 205 LEU A O 1
ATOM 1673 N N . SER A 1 206 ? 10.383 6.446 -20.739 1.00 85.75 206 SER A N 1
ATOM 1674 C CA . SER A 1 206 ? 9.996 7.489 -21.693 1.00 85.75 206 SER A CA 1
ATOM 1675 C C . SER A 1 206 ? 8.478 7.653 -21.823 1.00 85.75 206 SER A C 1
ATOM 1677 O O . SER A 1 206 ? 7.998 8.784 -21.892 1.00 85.75 206 SER A O 1
ATOM 1679 N N . GLU A 1 207 ? 7.720 6.553 -21.784 1.00 82.25 207 GLU A N 1
ATOM 1680 C CA . GLU A 1 207 ? 6.254 6.575 -21.867 1.00 82.25 207 GLU A CA 1
ATOM 1681 C C . GLU A 1 207 ? 5.606 7.120 -20.587 1.00 82.25 207 GLU A C 1
ATOM 1683 O O . GLU A 1 207 ? 4.597 7.826 -20.638 1.00 82.25 207 GLU A O 1
ATOM 1688 N N . ASN A 1 208 ? 6.191 6.807 -19.430 1.00 81.62 208 ASN A N 1
ATOM 1689 C CA . ASN A 1 208 ? 5.568 7.051 -18.132 1.00 81.62 208 ASN A CA 1
ATOM 1690 C C . ASN A 1 208 ? 5.954 8.398 -17.512 1.00 81.62 208 ASN A C 1
ATOM 1692 O O . ASN A 1 208 ? 5.123 9.047 -16.876 1.00 81.62 208 ASN A O 1
ATOM 1696 N N . ILE A 1 209 ? 7.196 8.849 -17.700 1.00 79.00 209 ILE A N 1
ATOM 1697 C CA . ILE A 1 209 ? 7.755 9.976 -16.941 1.00 79.00 209 ILE A CA 1
ATOM 1698 C C . ILE A 1 209 ? 7.055 11.309 -17.224 1.00 79.00 209 ILE A C 1
ATOM 1700 O O . ILE A 1 209 ? 6.852 12.099 -16.305 1.00 79.00 209 ILE A O 1
ATOM 1704 N N . ALA A 1 210 ? 6.603 11.532 -18.462 1.00 78.44 210 ALA A N 1
ATOM 1705 C CA . ALA A 1 210 ? 5.901 12.758 -18.849 1.00 78.44 210 ALA A CA 1
ATOM 1706 C C . ALA A 1 210 ? 4.552 12.922 -18.129 1.00 78.44 210 ALA A C 1
ATOM 1708 O O . ALA A 1 210 ? 4.085 14.041 -17.922 1.00 78.44 210 ALA A O 1
ATOM 1709 N N . PHE A 1 211 ? 3.931 11.809 -17.733 1.00 83.88 211 PHE A N 1
ATOM 1710 C CA . PHE A 1 211 ? 2.636 11.790 -17.059 1.00 83.88 211 PHE A CA 1
ATOM 1711 C C . PHE A 1 211 ? 2.735 11.414 -15.586 1.00 83.88 211 PHE A C 1
ATOM 1713 O O . PHE A 1 211 ? 1.709 11.415 -14.913 1.00 83.88 211 PHE A O 1
ATOM 1720 N N . PHE A 1 212 ? 3.929 11.114 -15.076 1.00 87.88 212 PHE A N 1
ATOM 1721 C CA . PHE A 1 212 ? 4.110 10.559 -13.741 1.00 87.88 212 PHE A CA 1
ATOM 1722 C C . PHE A 1 212 ? 3.545 11.479 -12.654 1.00 87.88 212 PHE A C 1
ATOM 1724 O O . PHE A 1 212 ? 2.608 11.104 -11.951 1.00 87.88 212 PHE A O 1
ATOM 1731 N N . GLU A 1 213 ? 4.038 12.718 -12.566 1.00 89.38 213 GLU A N 1
ATOM 1732 C CA . GLU A 1 213 ? 3.571 13.673 -11.556 1.00 89.38 213 GLU A CA 1
ATOM 1733 C C . GLU A 1 213 ? 2.067 13.957 -11.706 1.00 89.38 213 GLU A C 1
ATOM 1735 O O . GLU A 1 213 ? 1.319 13.939 -10.727 1.00 89.38 213 GLU A O 1
ATOM 1740 N N . TYR A 1 214 ? 1.594 14.162 -12.938 1.00 89.75 214 TYR A N 1
ATOM 1741 C CA . TYR A 1 214 ? 0.175 14.386 -13.214 1.00 89.75 214 TYR A CA 1
ATOM 1742 C C . TYR A 1 214 ? -0.695 13.191 -12.788 1.00 89.75 214 TYR A C 1
ATOM 1744 O O . TYR A 1 214 ? -1.730 13.369 -12.144 1.00 89.75 214 TYR A O 1
ATOM 1752 N N . GLY A 1 215 ? -0.268 11.971 -13.105 1.00 90.25 215 GLY A N 1
ATOM 1753 C CA . GLY A 1 215 ? -0.980 10.735 -12.811 1.00 90.25 215 GLY A CA 1
ATOM 1754 C C . GLY A 1 215 ? -1.097 10.478 -11.313 1.00 90.25 215 GLY A C 1
ATOM 1755 O O . GLY A 1 215 ? -2.195 10.192 -10.832 1.00 90.25 215 GLY A O 1
ATOM 1756 N N . ILE A 1 216 ? -0.008 10.663 -10.562 1.00 92.19 216 ILE A N 1
ATOM 1757 C CA . ILE A 1 216 ? -0.026 10.566 -9.095 1.00 92.19 216 ILE A CA 1
ATOM 1758 C C . ILE A 1 216 ? -0.866 11.695 -8.484 1.00 92.19 216 ILE A C 1
ATOM 1760 O O . ILE A 1 216 ? -1.642 11.463 -7.556 1.00 92.19 216 ILE A O 1
ATOM 1764 N N . ASN A 1 217 ? -0.807 12.912 -9.031 1.00 91.06 217 ASN A N 1
ATOM 1765 C CA . ASN A 1 217 ? -1.663 14.008 -8.577 1.00 91.06 217 ASN A CA 1
ATOM 1766 C C . ASN A 1 217 ? -3.156 13.692 -8.756 1.00 91.06 217 ASN A C 1
ATOM 1768 O O . ASN A 1 217 ? -3.942 13.996 -7.861 1.00 91.06 217 ASN A O 1
ATOM 1772 N N . GLN A 1 218 ? -3.555 13.042 -9.848 1.00 89.81 218 GLN A N 1
ATOM 1773 C CA . GLN A 1 218 ? -4.961 12.700 -10.086 1.00 89.81 218 GLN A CA 1
ATOM 1774 C C . GLN A 1 218 ? -5.430 11.464 -9.315 1.00 89.81 218 GLN A C 1
ATOM 1776 O O . GLN A 1 218 ? -6.568 11.423 -8.854 1.00 89.81 218 GLN A O 1
ATOM 1781 N N . ARG A 1 219 ? -4.578 10.442 -9.184 1.00 90.12 219 ARG A N 1
ATOM 1782 C CA . ARG A 1 219 ? -4.985 9.114 -8.689 1.00 90.12 219 ARG A CA 1
ATOM 1783 C C . ARG A 1 219 ? -4.481 8.782 -7.289 1.00 90.12 219 ARG A C 1
ATOM 1785 O O . ARG A 1 219 ? -4.904 7.778 -6.722 1.00 90.12 219 ARG A O 1
ATOM 1792 N N . GLY A 1 220 ? -3.590 9.599 -6.733 1.00 92.94 220 GLY A N 1
ATOM 1793 C CA . GLY A 1 220 ? -2.943 9.322 -5.456 1.00 92.94 220 GLY A CA 1
ATOM 1794 C C . GLY A 1 220 ? -2.209 7.984 -5.493 1.00 92.94 220 GLY A C 1
ATOM 1795 O O . GLY A 1 220 ? -1.552 7.651 -6.482 1.00 92.94 220 GLY A O 1
ATOM 1796 N N . ALA A 1 221 ? -2.352 7.200 -4.429 1.00 94.31 221 ALA A N 1
ATOM 1797 C CA . ALA A 1 221 ? -1.629 5.942 -4.282 1.00 94.31 221 ALA A CA 1
ATOM 1798 C C . ALA A 1 221 ? -2.024 4.884 -5.326 1.00 94.31 221 ALA A C 1
ATOM 1800 O O . ALA A 1 221 ? -1.180 4.092 -5.733 1.00 94.31 221 ALA A O 1
ATOM 1801 N N . LEU A 1 222 ? -3.263 4.916 -5.836 1.00 91.31 222 LEU A N 1
ATOM 1802 C CA . LEU A 1 222 ? -3.724 4.010 -6.898 1.00 91.31 222 LEU A CA 1
ATOM 1803 C C . LEU A 1 222 ? -2.892 4.144 -8.186 1.00 91.31 222 LEU A C 1
ATOM 1805 O O . LEU A 1 222 ? -2.797 3.203 -8.965 1.00 91.31 222 LEU A O 1
ATOM 1809 N N . GLY A 1 223 ? -2.312 5.321 -8.436 1.00 89.25 223 GLY A N 1
ATOM 1810 C CA . GLY A 1 223 ? -1.538 5.572 -9.649 1.00 89.25 223 GLY A CA 1
ATOM 1811 C C . GLY A 1 223 ? -0.149 4.938 -9.653 1.00 89.25 223 GLY A C 1
ATOM 1812 O O . GLY A 1 223 ? 0.436 4.827 -10.724 1.00 89.25 223 GLY A O 1
ATOM 1813 N N . ILE A 1 224 ? 0.396 4.540 -8.500 1.00 91.88 224 ILE A N 1
ATOM 1814 C CA . ILE A 1 224 ? 1.827 4.221 -8.370 1.00 91.88 224 ILE A CA 1
ATOM 1815 C C . ILE A 1 224 ? 2.237 3.023 -9.222 1.00 91.88 224 ILE A C 1
ATOM 1817 O O . ILE A 1 224 ? 3.196 3.135 -9.992 1.00 91.88 224 ILE A O 1
ATOM 1821 N N . SER A 1 225 ? 1.478 1.929 -9.162 1.00 88.50 225 SER A N 1
ATOM 1822 C CA . SER A 1 225 ? 1.822 0.694 -9.872 1.00 88.50 225 SER A CA 1
ATOM 1823 C C . SER A 1 225 ? 1.897 0.884 -11.387 1.00 88.50 225 SER A C 1
ATOM 1825 O O . SER A 1 225 ? 2.687 0.225 -12.062 1.00 88.50 225 SER A O 1
ATOM 1827 N N . GLN A 1 226 ? 1.151 1.847 -11.939 1.00 87.19 226 GLN A N 1
ATOM 1828 C CA . GLN A 1 226 ? 1.194 2.160 -13.367 1.00 87.19 226 GLN A CA 1
ATOM 1829 C C . GLN A 1 226 ? 2.515 2.813 -13.805 1.00 87.19 226 GLN A C 1
ATOM 1831 O O . GLN A 1 226 ? 2.899 2.675 -14.965 1.00 87.19 226 GLN A O 1
ATOM 1836 N N . PHE A 1 227 ? 3.209 3.525 -12.916 1.00 87.81 227 PHE A N 1
ATOM 1837 C CA . PHE A 1 227 ? 4.372 4.342 -13.283 1.00 87.81 227 PHE A CA 1
ATOM 1838 C C . PHE A 1 227 ? 5.707 3.819 -12.742 1.00 87.81 227 PHE A C 1
ATOM 1840 O O . PHE A 1 227 ? 6.750 4.404 -13.027 1.00 87.81 227 PHE A O 1
ATOM 1847 N N . CYS A 1 228 ? 5.692 2.753 -11.943 1.00 87.06 228 CYS A N 1
ATOM 1848 C CA . CYS A 1 228 ? 6.884 2.191 -11.310 1.00 87.06 228 CYS A CA 1
ATOM 1849 C C . CYS A 1 228 ? 7.210 0.794 -11.876 1.00 87.06 228 CYS A C 1
ATOM 1851 O O . CYS A 1 228 ? 7.023 0.523 -13.067 1.00 87.06 228 CYS A O 1
ATOM 1853 N N . GLY A 1 229 ? 7.737 -0.097 -11.039 1.00 88.62 229 GLY A N 1
ATOM 1854 C CA . GLY A 1 229 ? 8.291 -1.389 -11.434 1.00 88.62 229 GLY A CA 1
ATOM 1855 C C . GLY A 1 229 ? 7.309 -2.308 -12.161 1.00 88.62 229 GLY A C 1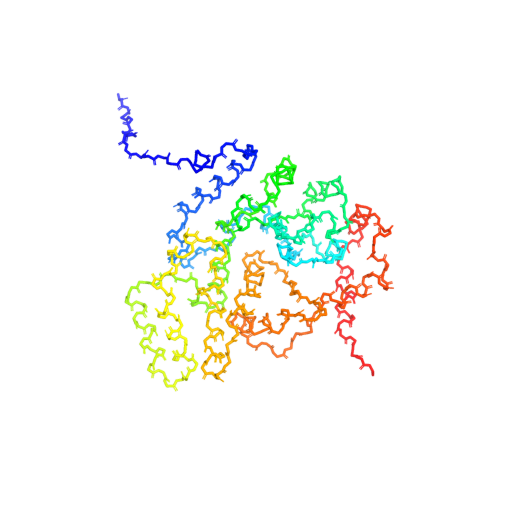
ATOM 1856 O O . GLY A 1 229 ? 7.745 -3.084 -13.009 1.00 88.62 229 GLY A O 1
ATOM 1857 N N . ALA A 1 230 ? 5.998 -2.205 -11.914 1.00 91.50 230 ALA A N 1
ATOM 1858 C CA . ALA A 1 230 ? 5.014 -3.050 -12.594 1.00 91.50 230 ALA A CA 1
ATOM 1859 C C . ALA A 1 230 ? 4.877 -2.736 -14.089 1.00 91.50 230 ALA A C 1
ATOM 1861 O O . ALA A 1 230 ? 4.802 -3.651 -14.908 1.00 91.50 230 ALA A O 1
ATOM 1862 N N . SER A 1 231 ? 4.918 -1.453 -14.454 1.00 89.69 231 SER A N 1
ATOM 1863 C CA . SER A 1 231 ? 4.914 -1.003 -15.851 1.00 89.69 231 SER A CA 1
ATOM 1864 C C . SER A 1 231 ? 6.126 -1.539 -16.608 1.00 89.69 231 SER A C 1
ATOM 1866 O O . SER A 1 231 ? 6.006 -2.105 -17.696 1.00 89.69 231 SER A O 1
ATOM 1868 N N . PHE A 1 232 ? 7.299 -1.452 -15.979 1.00 91.12 232 PHE A N 1
ATOM 1869 C CA . PHE A 1 232 ? 8.534 -1.999 -16.526 1.00 91.12 232 PHE A CA 1
ATOM 1870 C C . PHE A 1 232 ? 8.470 -3.527 -16.668 1.00 91.12 232 PHE A C 1
ATOM 1872 O O . PHE A 1 232 ? 8.781 -4.063 -17.734 1.00 91.12 232 PHE A O 1
ATOM 1879 N N . ALA A 1 233 ? 7.993 -4.234 -15.639 1.00 92.38 233 ALA A N 1
ATOM 1880 C CA . ALA A 1 233 ? 7.785 -5.681 -15.682 1.00 92.38 233 ALA A CA 1
ATOM 1881 C C . ALA A 1 233 ? 6.875 -6.086 -16.850 1.00 92.38 233 ALA A C 1
ATOM 1883 O O . ALA A 1 233 ? 7.201 -7.000 -17.612 1.00 92.38 233 ALA A O 1
ATOM 1884 N N . ALA A 1 234 ? 5.754 -5.381 -17.019 1.00 92.56 234 ALA A N 1
ATOM 1885 C CA . ALA A 1 234 ? 4.794 -5.642 -18.081 1.00 92.56 234 ALA A CA 1
ATOM 1886 C C . ALA A 1 234 ? 5.429 -5.478 -19.466 1.00 92.56 234 ALA A C 1
ATOM 1888 O O . ALA A 1 234 ? 5.236 -6.331 -20.333 1.00 92.56 234 ALA A O 1
ATOM 1889 N N . GLN A 1 235 ? 6.252 -4.447 -19.670 1.00 91.38 235 GLN A N 1
ATOM 1890 C CA . GLN A 1 235 ? 6.951 -4.247 -20.940 1.00 91.38 235 GLN A CA 1
ATOM 1891 C C . GLN A 1 235 ? 7.994 -5.332 -21.237 1.00 91.38 235 GLN A C 1
ATOM 1893 O O . GLN A 1 235 ? 8.099 -5.771 -22.386 1.00 91.38 235 GLN A O 1
ATOM 1898 N N . ILE A 1 236 ? 8.704 -5.845 -20.222 1.00 92.00 236 ILE A N 1
ATOM 1899 C CA . ILE A 1 236 ? 9.605 -6.998 -20.396 1.00 92.00 236 ILE A CA 1
ATOM 1900 C C . ILE A 1 236 ? 8.833 -8.195 -20.954 1.00 92.00 236 ILE A C 1
ATOM 1902 O O . ILE A 1 236 ? 9.270 -8.807 -21.930 1.00 92.00 236 ILE A O 1
ATOM 1906 N N . TYR A 1 237 ? 7.681 -8.538 -20.376 1.00 93.06 237 TYR A N 1
ATOM 1907 C CA . TYR A 1 237 ? 6.878 -9.659 -20.870 1.00 93.06 237 TYR A CA 1
ATOM 1908 C C . TYR A 1 237 ? 6.263 -9.379 -22.240 1.00 93.06 237 TYR A C 1
ATOM 1910 O O . TYR A 1 237 ? 6.291 -10.256 -23.111 1.00 93.06 237 TYR A O 1
ATOM 1918 N N . LYS A 1 238 ? 5.805 -8.145 -22.474 1.00 92.62 238 LYS A N 1
ATOM 1919 C CA . LYS A 1 238 ? 5.231 -7.729 -23.755 1.00 92.62 238 LYS A CA 1
ATOM 1920 C C . LYS A 1 238 ? 6.240 -7.859 -24.894 1.00 92.62 238 LYS A C 1
ATOM 1922 O O . LYS A 1 238 ? 5.888 -8.378 -25.950 1.00 92.62 238 LYS A O 1
ATOM 1927 N N . SER A 1 239 ? 7.509 -7.511 -24.657 1.00 90.06 239 SER A N 1
ATOM 1928 C CA . SER A 1 239 ? 8.601 -7.710 -25.629 1.00 90.06 239 SER A CA 1
ATOM 1929 C C . SER A 1 239 ? 8.827 -9.185 -26.003 1.00 90.06 239 SER A C 1
ATOM 1931 O O . SER A 1 239 ? 9.336 -9.487 -27.078 1.00 90.06 239 SER A O 1
ATOM 1933 N N . ARG A 1 240 ? 8.394 -10.117 -25.143 1.00 91.25 240 ARG A N 1
ATOM 1934 C CA . ARG A 1 240 ? 8.453 -11.574 -25.348 1.00 91.25 240 ARG A CA 1
ATOM 1935 C C . ARG A 1 240 ? 7.136 -12.155 -25.878 1.00 91.25 240 ARG A C 1
ATOM 1937 O O . ARG A 1 240 ? 6.960 -13.372 -25.871 1.00 91.25 240 ARG A O 1
ATOM 1944 N N . GLY A 1 241 ? 6.201 -11.304 -26.302 1.00 93.56 241 GLY A N 1
ATOM 1945 C CA . GLY A 1 241 ? 4.907 -11.707 -26.854 1.00 93.56 241 GLY A CA 1
ATOM 1946 C C . GLY A 1 241 ? 3.874 -12.144 -25.812 1.00 93.56 241 GLY A C 1
ATOM 1947 O O . GLY A 1 241 ? 2.933 -12.851 -26.167 1.00 93.56 241 GLY A O 1
ATOM 1948 N N . ARG A 1 242 ? 4.036 -11.764 -24.536 1.00 94.25 242 ARG A N 1
ATOM 1949 C CA . ARG A 1 242 ? 3.066 -12.053 -23.466 1.00 94.25 242 ARG A CA 1
ATOM 1950 C C . ARG A 1 242 ? 2.604 -10.762 -22.804 1.00 94.25 242 ARG A C 1
ATOM 1952 O O . ARG A 1 242 ? 3.429 -10.024 -22.281 1.00 94.25 242 ARG A O 1
ATOM 1959 N N . ASP A 1 243 ? 1.305 -10.499 -22.804 1.00 93.56 243 ASP A N 1
ATOM 1960 C CA . ASP A 1 243 ? 0.747 -9.331 -22.122 1.00 93.56 243 ASP A CA 1
ATOM 1961 C C . ASP A 1 243 ? 0.225 -9.737 -20.740 1.00 93.56 243 ASP A C 1
ATOM 1963 O O . ASP A 1 243 ? -0.752 -10.473 -20.644 1.00 93.56 243 ASP A O 1
ATOM 1967 N N . TYR A 1 244 ? 0.925 -9.293 -19.693 1.00 93.12 244 TYR A N 1
ATOM 1968 C CA . TYR A 1 244 ? 0.557 -9.492 -18.284 1.00 93.12 244 TYR A CA 1
ATOM 1969 C C . TYR A 1 244 ? 0.363 -8.153 -17.561 1.00 93.12 244 TYR A C 1
ATOM 1971 O O . TYR A 1 244 ? 0.621 -8.034 -16.360 1.00 93.12 244 TYR A O 1
ATOM 1979 N N . GLY A 1 245 ? 0.019 -7.097 -18.309 1.00 91.69 245 GLY A N 1
ATOM 1980 C CA . GLY A 1 245 ? -0.057 -5.743 -17.765 1.00 91.69 245 GLY A CA 1
ATOM 1981 C C . GLY A 1 245 ? -1.027 -5.629 -16.591 1.00 91.69 245 GLY A C 1
ATOM 1982 O O . GLY A 1 245 ? -0.686 -5.016 -15.583 1.00 91.69 245 GLY A O 1
ATOM 1983 N N . ILE A 1 246 ? -2.199 -6.259 -16.693 1.00 90.81 246 ILE A N 1
ATOM 1984 C CA . ILE A 1 246 ? -3.223 -6.208 -15.645 1.00 90.81 246 ILE A CA 1
ATOM 1985 C C . ILE A 1 246 ? -2.723 -6.930 -14.396 1.00 90.81 246 ILE A C 1
ATOM 1987 O O . ILE A 1 246 ? -2.674 -6.321 -13.334 1.00 90.81 246 ILE A O 1
ATOM 1991 N N . GLU A 1 247 ? -2.289 -8.183 -14.530 1.00 91.69 247 GLU A N 1
ATOM 1992 C CA . GLU A 1 247 ? -1.870 -9.039 -13.419 1.00 91.69 247 GLU A CA 1
ATOM 1993 C C . GLU A 1 247 ? -0.700 -8.431 -12.643 1.00 91.69 247 GLU A C 1
ATOM 1995 O O . GLU A 1 247 ? -0.677 -8.468 -11.412 1.00 91.69 247 GLU A O 1
ATOM 2000 N N . LEU A 1 248 ? 0.270 -7.846 -13.353 1.00 94.00 248 LEU A N 1
ATOM 2001 C CA . LEU A 1 248 ? 1.422 -7.202 -12.730 1.00 94.00 248 LEU A CA 1
ATOM 2002 C C . LEU A 1 248 ? 1.027 -5.892 -12.044 1.00 94.00 248 LEU A C 1
ATOM 2004 O O . LEU A 1 248 ? 1.438 -5.668 -10.910 1.00 94.00 248 LEU A O 1
ATOM 2008 N N . MET A 1 249 ? 0.219 -5.038 -12.679 1.00 91.75 249 MET A N 1
ATOM 2009 C CA . MET A 1 249 ? -0.178 -3.755 -12.087 1.00 91.75 249 MET A CA 1
ATOM 2010 C C . MET A 1 249 ? -1.109 -3.920 -10.882 1.00 91.75 249 MET A C 1
ATOM 2012 O O . MET A 1 249 ? -0.965 -3.172 -9.914 1.00 91.75 249 MET A O 1
ATOM 2016 N N . THR A 1 250 ? -2.038 -4.881 -10.910 1.00 89.00 250 THR A N 1
ATOM 2017 C CA . THR A 1 250 ? -2.945 -5.140 -9.781 1.00 89.00 250 THR A CA 1
ATOM 2018 C C . THR A 1 250 ? -2.198 -5.753 -8.603 1.00 89.00 250 THR A C 1
ATOM 2020 O O . THR A 1 250 ? -2.345 -5.273 -7.482 1.00 89.00 250 THR A O 1
ATOM 2023 N N . SER A 1 251 ? -1.327 -6.738 -8.855 1.00 91.62 251 SER A N 1
ATOM 2024 C CA . SER A 1 251 ? -0.532 -7.386 -7.798 1.00 91.62 251 SER A CA 1
ATOM 2025 C C . SER A 1 251 ? 0.525 -6.450 -7.198 1.00 91.62 251 SER A C 1
ATOM 2027 O O . SER A 1 251 ? 0.911 -6.596 -6.040 1.00 91.62 251 SER A O 1
ATOM 2029 N N . ALA A 1 252 ? 1.010 -5.475 -7.974 1.00 93.19 252 ALA A N 1
ATOM 2030 C CA . ALA A 1 252 ? 2.007 -4.519 -7.511 1.00 93.19 252 ALA A CA 1
ATOM 2031 C C . ALA A 1 252 ? 1.482 -3.547 -6.462 1.00 93.19 252 ALA A C 1
ATOM 2033 O O . ALA A 1 252 ? 2.249 -3.161 -5.589 1.00 93.19 252 ALA A O 1
ATOM 2034 N N . MET A 1 253 ? 0.203 -3.169 -6.507 1.00 92.00 253 MET A N 1
ATOM 2035 C CA . MET A 1 253 ? -0.330 -2.146 -5.603 1.00 92.00 253 MET A CA 1
ATOM 2036 C C . MET A 1 253 ? -0.125 -2.509 -4.132 1.00 92.00 253 MET A C 1
ATOM 2038 O O . MET A 1 253 ? 0.429 -1.725 -3.364 1.00 92.00 253 MET A O 1
ATOM 2042 N N . SER A 1 254 ? -0.545 -3.712 -3.739 1.00 92.88 254 SER A N 1
ATOM 2043 C CA . SER A 1 254 ? -0.464 -4.142 -2.345 1.00 92.88 254 SER A CA 1
ATOM 2044 C C . SER A 1 254 ? 0.984 -4.347 -1.886 1.00 92.88 254 SER A C 1
ATOM 2046 O O . SER A 1 254 ? 1.318 -4.019 -0.746 1.00 92.88 254 SER A O 1
ATOM 2048 N N . LEU A 1 255 ? 1.856 -4.808 -2.789 1.00 94.31 255 LEU A N 1
ATOM 2049 C CA . LEU A 1 255 ? 3.293 -4.945 -2.552 1.00 94.31 255 LEU A CA 1
ATOM 2050 C C . LEU A 1 255 ? 3.980 -3.581 -2.386 1.00 94.31 255 LEU A C 1
ATOM 2052 O O . LEU A 1 255 ? 4.771 -3.372 -1.474 1.00 94.31 255 LEU A O 1
ATOM 2056 N N . GLU A 1 256 ? 3.688 -2.623 -3.256 1.00 95.06 256 GLU A N 1
ATOM 2057 C CA . GLU A 1 256 ? 4.285 -1.290 -3.209 1.00 95.06 256 GLU A CA 1
ATOM 2058 C C . GLU A 1 256 ? 3.844 -0.540 -1.948 1.00 95.06 256 GLU A C 1
ATOM 2060 O O . GLU A 1 256 ? 4.677 0.032 -1.241 1.00 95.06 256 GLU A O 1
ATOM 2065 N N . PHE A 1 257 ? 2.560 -0.617 -1.589 1.00 95.75 257 PHE A N 1
ATOM 2066 C CA . PHE A 1 257 ? 2.065 -0.040 -0.338 1.00 95.75 257 PHE A CA 1
ATOM 2067 C C . PHE A 1 257 ? 2.759 -0.648 0.878 1.00 95.75 257 PHE A C 1
ATOM 2069 O O . PHE A 1 257 ? 3.114 0.084 1.804 1.00 95.75 257 PHE A O 1
ATOM 2076 N N . SER A 1 258 ? 3.019 -1.958 0.878 1.00 94.44 258 SER A N 1
ATOM 2077 C CA . SER A 1 258 ? 3.741 -2.593 1.978 1.00 94.44 258 SER A CA 1
ATOM 2078 C C . SER A 1 258 ? 5.186 -2.084 2.086 1.00 94.44 258 SER A C 1
ATOM 2080 O O . SER A 1 258 ? 5.661 -1.860 3.200 1.00 94.44 258 SER A O 1
ATOM 2082 N N . LEU A 1 259 ? 5.871 -1.800 0.967 1.00 92.62 259 LEU A N 1
ATOM 2083 C CA . LEU A 1 259 ? 7.198 -1.164 0.975 1.00 92.62 259 LEU A CA 1
ATOM 2084 C C . LEU A 1 259 ? 7.147 0.230 1.619 1.00 92.62 259 LEU A C 1
ATOM 2086 O O . LEU A 1 259 ? 7.962 0.544 2.501 1.00 92.62 259 LEU A O 1
ATOM 2090 N N . GLY A 1 260 ? 6.163 1.041 1.215 1.00 93.75 260 GLY A N 1
ATOM 2091 C CA . GLY A 1 260 ? 5.911 2.377 1.764 1.00 93.75 260 GLY A CA 1
ATOM 2092 C C . GLY A 1 260 ? 5.637 2.360 3.261 1.00 93.75 260 GLY A C 1
ATOM 2093 O O . GLY A 1 260 ? 6.187 3.156 4.018 1.00 93.75 260 GLY A O 1
ATOM 2094 N N . LEU A 1 261 ? 4.840 1.392 3.698 1.00 94.62 261 LEU A N 1
ATOM 2095 C CA . LEU A 1 261 ? 4.471 1.203 5.094 1.00 94.62 261 LEU A CA 1
ATOM 2096 C C . LEU A 1 261 ? 5.538 0.464 5.905 1.00 94.62 261 LEU A C 1
ATOM 2098 O O . LEU A 1 261 ? 5.357 0.330 7.110 1.00 94.62 261 LEU A O 1
ATOM 2102 N N . GLY A 1 262 ? 6.613 -0.043 5.292 1.00 91.31 262 GLY A N 1
ATOM 2103 C CA . GLY A 1 262 ? 7.590 -0.893 5.981 1.00 91.31 262 GLY A CA 1
ATOM 2104 C C . GLY A 1 262 ? 6.944 -2.136 6.602 1.00 91.31 262 GLY A C 1
ATOM 2105 O O . GLY A 1 262 ? 7.226 -2.474 7.749 1.00 91.31 262 GLY A O 1
ATOM 2106 N N . ALA A 1 263 ? 6.023 -2.760 5.870 1.00 92.12 263 ALA A N 1
ATOM 2107 C CA . ALA A 1 263 ? 5.196 -3.866 6.323 1.00 92.12 263 ALA A CA 1
ATOM 2108 C C . ALA A 1 263 ? 5.456 -5.139 5.514 1.00 92.12 263 ALA A C 1
ATOM 2110 O O . ALA A 1 263 ? 5.745 -5.081 4.317 1.00 92.12 263 ALA A O 1
ATOM 2111 N N . HIS A 1 264 ? 5.300 -6.295 6.161 1.00 90.81 264 HIS A N 1
ATOM 2112 C CA . HIS A 1 264 ? 5.278 -7.576 5.464 1.00 90.81 264 HIS A CA 1
ATOM 2113 C C . HIS A 1 264 ? 4.063 -7.653 4.533 1.00 90.81 264 HIS A C 1
ATOM 2115 O O . HIS A 1 264 ? 2.944 -7.352 4.952 1.00 90.81 264 HIS A O 1
ATOM 2121 N N . HIS A 1 265 ? 4.289 -8.033 3.277 1.00 90.44 265 HIS A N 1
ATOM 2122 C CA . HIS A 1 265 ? 3.243 -8.187 2.269 1.00 90.44 265 HIS A CA 1
ATOM 2123 C C . HIS A 1 265 ? 2.637 -9.589 2.324 1.00 90.44 265 HIS A C 1
ATOM 2125 O O . HIS A 1 265 ? 3.368 -10.566 2.453 1.00 90.44 265 HIS A O 1
ATOM 2131 N N . PHE A 1 266 ? 1.317 -9.680 2.174 1.00 85.75 266 PHE A N 1
ATOM 2132 C CA . PHE A 1 266 ? 0.606 -10.942 1.982 1.00 85.75 266 PHE A CA 1
ATOM 2133 C C . PHE A 1 266 ? -0.026 -10.983 0.582 1.00 85.75 266 PHE A C 1
ATOM 2135 O O . PHE A 1 266 ? -1.097 -10.394 0.385 1.00 85.75 266 PHE A O 1
ATOM 2142 N N . PRO A 1 267 ? 0.616 -11.648 -0.400 1.00 89.12 267 PRO A N 1
ATOM 2143 C CA . PRO A 1 267 ? 0.018 -11.867 -1.713 1.00 89.12 267 PRO A CA 1
ATOM 2144 C C . PRO A 1 267 ? -1.275 -12.665 -1.576 1.00 89.12 267 PRO A C 1
ATOM 2146 O O . PRO A 1 267 ? -1.310 -13.649 -0.840 1.00 89.12 267 PRO A O 1
ATOM 2149 N N . PHE A 1 268 ? -2.326 -12.274 -2.296 1.00 89.50 268 PHE A N 1
ATOM 2150 C CA . PHE A 1 268 ? -3.553 -13.065 -2.311 1.00 89.50 268 PHE A CA 1
ATOM 2151 C C . PHE A 1 268 ? -3.355 -14.398 -3.040 1.00 89.50 268 PHE A C 1
ATOM 2153 O O . PHE A 1 268 ? -2.787 -14.448 -4.136 1.00 89.50 268 PHE A O 1
ATOM 2160 N N . GLU A 1 269 ? -3.879 -15.474 -2.458 1.00 88.31 269 GLU A N 1
ATOM 2161 C CA . GLU A 1 269 ? -3.884 -16.802 -3.062 1.00 88.31 269 GLU A CA 1
ATOM 2162 C C . GLU A 1 269 ? -5.221 -17.505 -2.800 1.00 88.31 269 GLU A C 1
ATOM 2164 O O . GLU A 1 269 ? -5.649 -17.672 -1.660 1.00 88.31 269 GLU A O 1
ATOM 2169 N N . HIS A 1 270 ? -5.893 -17.927 -3.871 1.00 83.75 270 HIS A N 1
ATOM 2170 C CA . HIS A 1 270 ? -7.103 -18.739 -3.797 1.00 83.75 270 HIS A CA 1
ATOM 2171 C C . HIS A 1 270 ? -7.165 -19.729 -4.966 1.00 83.75 270 HIS A C 1
ATOM 2173 O O . HIS A 1 270 ? -6.418 -19.632 -5.943 1.00 83.75 270 HIS A O 1
ATOM 2179 N N . THR A 1 271 ? -8.086 -20.691 -4.906 1.00 79.19 271 THR A N 1
ATOM 2180 C CA . THR A 1 271 ? -8.314 -21.615 -6.020 1.00 79.19 271 THR A CA 1
ATOM 2181 C C . THR A 1 271 ? -8.756 -20.839 -7.265 1.00 79.19 271 THR A C 1
ATOM 2183 O O . THR A 1 271 ? -9.871 -20.325 -7.315 1.00 79.19 271 THR A O 1
ATOM 2186 N N . GLY A 1 272 ? -7.875 -20.747 -8.266 1.00 83.50 272 GLY A N 1
ATOM 2187 C CA . GLY A 1 272 ? -8.135 -20.101 -9.559 1.00 83.50 272 GLY A CA 1
ATOM 2188 C C . GLY A 1 272 ? -7.384 -18.788 -9.808 1.00 83.50 272 GLY A C 1
ATOM 2189 O O . GLY A 1 272 ? -7.260 -18.396 -10.966 1.00 83.50 272 GLY A O 1
ATOM 2190 N N . TYR A 1 273 ? -6.837 -18.134 -8.778 1.00 86.81 273 TYR A N 1
ATOM 2191 C CA . TYR A 1 273 ? -6.049 -16.904 -8.931 1.00 86.81 273 TYR A CA 1
ATOM 2192 C C . TYR A 1 273 ? -5.016 -16.764 -7.807 1.00 86.81 273 TYR A C 1
ATOM 2194 O O . TYR A 1 273 ? -5.311 -17.022 -6.641 1.00 86.81 273 TYR A O 1
ATOM 2202 N N . SER A 1 274 ? -3.798 -16.354 -8.161 1.00 89.56 274 SER A N 1
ATOM 2203 C CA . SER A 1 274 ? -2.695 -16.179 -7.217 1.00 89.56 274 SER A CA 1
ATOM 2204 C C . SER A 1 274 ? -1.801 -15.023 -7.643 1.00 89.56 274 SER A C 1
ATOM 2206 O O . SER A 1 274 ? -1.316 -14.981 -8.776 1.00 89.56 274 SER A O 1
ATOM 2208 N N . GLU A 1 275 ? -1.547 -14.113 -6.708 1.00 91.94 275 GLU A N 1
ATOM 2209 C CA . GLU A 1 275 ? -0.647 -12.971 -6.883 1.00 91.94 275 GLU A CA 1
ATOM 2210 C C . GLU A 1 275 ? 0.816 -13.354 -6.630 1.00 91.94 275 GLU A C 1
ATOM 2212 O O . GLU A 1 275 ? 1.721 -12.631 -7.038 1.00 91.94 275 GLU A O 1
ATOM 2217 N N . VAL A 1 276 ? 1.072 -14.518 -6.019 1.00 89.88 276 VAL A N 1
ATOM 2218 C CA . VAL A 1 276 ? 2.397 -14.947 -5.534 1.00 89.88 276 VAL A CA 1
ATOM 2219 C C . VAL A 1 276 ? 3.479 -14.813 -6.608 1.00 89.88 276 VAL A C 1
ATOM 2221 O O . VAL A 1 276 ? 4.536 -14.236 -6.366 1.00 89.88 276 VAL A O 1
ATOM 2224 N N . ASN A 1 277 ? 3.228 -15.305 -7.823 1.00 89.69 277 ASN A N 1
ATOM 2225 C CA . ASN A 1 277 ? 4.228 -15.257 -8.894 1.00 89.69 277 ASN A CA 1
ATOM 2226 C C . ASN A 1 277 ? 4.453 -13.837 -9.432 1.00 89.69 277 ASN A C 1
ATOM 2228 O O . ASN A 1 277 ? 5.592 -13.473 -9.728 1.00 89.69 277 ASN A O 1
ATOM 2232 N N . ALA A 1 278 ? 3.393 -13.033 -9.544 1.00 92.50 278 ALA A N 1
ATOM 2233 C CA . ALA A 1 278 ? 3.504 -11.639 -9.959 1.00 92.50 278 ALA A CA 1
ATOM 2234 C C . ALA A 1 278 ? 4.292 -10.835 -8.913 1.00 92.50 278 ALA A C 1
ATOM 2236 O O . ALA A 1 278 ? 5.255 -10.149 -9.259 1.00 92.50 278 ALA A O 1
ATOM 2237 N N . CYS A 1 279 ? 3.967 -11.002 -7.630 1.00 91.94 279 CYS A N 1
ATOM 2238 C CA . CYS A 1 279 ? 4.677 -10.372 -6.523 1.00 91.94 279 CYS A CA 1
ATOM 2239 C C . CYS A 1 279 ? 6.147 -10.793 -6.468 1.00 91.94 279 CYS A C 1
ATOM 2241 O O . CYS A 1 279 ? 6.991 -9.927 -6.278 1.00 91.94 279 CYS A O 1
ATOM 2243 N N . LYS A 1 280 ? 6.494 -12.060 -6.734 1.00 89.50 280 LYS A N 1
ATOM 2244 C CA . LYS A 1 280 ? 7.899 -12.508 -6.836 1.00 89.50 280 LYS A CA 1
ATOM 2245 C C . LYS A 1 280 ? 8.683 -11.774 -7.921 1.00 89.50 280 LYS A C 1
ATOM 2247 O O . LYS A 1 280 ? 9.810 -11.341 -7.683 1.00 89.50 280 LYS A O 1
ATOM 2252 N N . ILE A 1 281 ? 8.093 -11.613 -9.107 1.00 91.00 281 ILE A N 1
ATOM 2253 C CA . ILE A 1 281 ? 8.716 -10.873 -10.216 1.00 91.00 281 ILE A CA 1
ATOM 2254 C C . ILE A 1 281 ? 8.971 -9.421 -9.800 1.00 91.00 281 ILE A C 1
ATOM 2256 O O . ILE A 1 281 ? 10.077 -8.910 -9.969 1.00 91.00 281 ILE A O 1
ATOM 2260 N N . LEU A 1 282 ? 7.954 -8.770 -9.237 1.00 92.19 282 LEU A N 1
ATOM 2261 C CA . LEU A 1 282 ? 8.018 -7.372 -8.813 1.00 92.19 282 LEU A CA 1
ATOM 2262 C C . LEU A 1 282 ? 8.995 -7.171 -7.652 1.00 92.19 282 LEU A C 1
ATOM 2264 O O . LEU A 1 282 ? 9.769 -6.218 -7.648 1.00 92.19 282 LEU A O 1
ATOM 2268 N N . ASN A 1 283 ? 9.024 -8.106 -6.706 1.00 89.44 283 ASN A N 1
ATOM 2269 C CA . ASN A 1 283 ? 9.979 -8.121 -5.608 1.00 89.44 283 ASN A CA 1
ATOM 2270 C C . ASN A 1 283 ? 11.418 -8.213 -6.139 1.00 89.44 283 ASN A C 1
ATOM 2272 O O . ASN A 1 283 ? 12.290 -7.488 -5.669 1.00 89.44 283 ASN A O 1
ATOM 2276 N N . GLY A 1 284 ? 11.651 -9.014 -7.186 1.00 88.25 284 GLY A N 1
ATOM 2277 C CA . GLY A 1 284 ? 12.935 -9.072 -7.888 1.00 88.25 284 GLY A CA 1
ATOM 2278 C C . GLY A 1 284 ? 13.341 -7.753 -8.559 1.00 88.25 284 GLY A C 1
ATOM 2279 O O . GLY A 1 284 ? 14.529 -7.440 -8.610 1.00 88.25 284 GLY A O 1
ATOM 2280 N N . ILE A 1 285 ? 12.379 -6.953 -9.031 1.00 89.06 285 ILE A N 1
ATOM 2281 C CA . ILE A 1 285 ? 12.637 -5.613 -9.590 1.00 89.06 285 ILE A CA 1
ATOM 2282 C C . ILE A 1 285 ? 12.998 -4.616 -8.486 1.00 89.06 285 ILE A C 1
ATOM 2284 O O . ILE A 1 285 ? 13.915 -3.818 -8.663 1.00 89.06 285 ILE A O 1
ATOM 2288 N N . TYR A 1 286 ? 12.300 -4.661 -7.349 1.00 89.38 286 TYR A N 1
ATOM 2289 C CA . TYR A 1 286 ? 12.494 -3.699 -6.263 1.00 89.38 286 TYR A CA 1
ATOM 2290 C C . TYR A 1 286 ? 13.679 -4.020 -5.347 1.00 89.38 286 TYR A C 1
ATOM 2292 O O . TYR A 1 286 ? 14.363 -3.106 -4.901 1.00 89.38 286 TYR A O 1
ATOM 2300 N N . ASN A 1 287 ? 13.931 -5.294 -5.053 1.00 83.25 287 ASN A N 1
ATOM 2301 C CA . ASN A 1 287 ? 14.950 -5.733 -4.092 1.00 83.25 287 ASN A CA 1
ATOM 2302 C C . ASN A 1 287 ? 16.130 -6.478 -4.740 1.00 83.25 287 ASN A C 1
ATOM 2304 O O . ASN A 1 287 ? 17.076 -6.850 -4.042 1.00 83.25 287 ASN A O 1
ATOM 2308 N N . GLY A 1 288 ? 16.093 -6.695 -6.058 1.00 77.44 288 GLY A N 1
ATOM 2309 C CA . GLY A 1 288 ? 17.032 -7.568 -6.758 1.00 77.44 288 GLY A CA 1
ATOM 2310 C C . GLY A 1 288 ? 16.681 -9.054 -6.610 1.00 77.44 288 GLY A C 1
ATOM 2311 O O . GLY A 1 288 ? 15.839 -9.454 -5.807 1.00 77.44 288 GLY A O 1
ATOM 2312 N N . VAL A 1 289 ? 17.332 -9.905 -7.406 1.00 63.72 289 VAL A N 1
ATOM 2313 C CA . VAL A 1 289 ? 17.097 -11.357 -7.382 1.00 63.72 289 VAL A CA 1
ATOM 2314 C C . VAL A 1 289 ? 17.867 -11.984 -6.218 1.00 63.72 289 VAL A C 1
ATOM 2316 O O . VAL A 1 289 ? 19.069 -12.221 -6.323 1.00 63.72 289 VAL A O 1
ATOM 2319 N N . GLN A 1 290 ? 17.180 -12.280 -5.113 1.00 57.56 290 GLN A N 1
ATOM 2320 C CA . GLN A 1 290 ? 17.711 -13.141 -4.050 1.00 57.56 290 GLN A CA 1
ATOM 2321 C C . GLN A 1 290 ? 17.280 -14.592 -4.309 1.00 57.56 290 GLN A C 1
ATOM 2323 O O . GLN A 1 290 ? 16.095 -14.875 -4.442 1.00 57.56 290 GLN A O 1
ATOM 2328 N N . GLN A 1 291 ? 18.238 -15.520 -4.412 1.00 49.84 291 GLN A N 1
ATOM 2329 C CA . GLN A 1 291 ? 17.979 -16.918 -4.802 1.00 49.84 291 GLN A CA 1
ATOM 2330 C C . GLN A 1 291 ? 17.358 -17.790 -3.695 1.00 49.84 291 GLN A C 1
ATOM 2332 O O . GLN A 1 291 ? 17.004 -18.935 -3.962 1.00 49.84 291 GLN A O 1
ATOM 2337 N N . SER A 1 292 ? 17.206 -17.286 -2.470 1.00 46.34 292 SER A N 1
ATOM 2338 C CA . SER A 1 292 ? 16.748 -18.094 -1.338 1.00 46.34 292 SER A CA 1
ATOM 2339 C C . SER A 1 292 ? 15.929 -17.274 -0.346 1.00 46.34 292 SER A C 1
ATOM 2341 O O . SER A 1 292 ? 16.483 -16.644 0.555 1.00 46.34 292 SER A O 1
ATOM 2343 N N . GLN A 1 293 ? 14.607 -17.312 -0.479 1.00 51.34 293 GLN A N 1
ATOM 2344 C CA . GLN A 1 293 ? 13.708 -17.016 0.632 1.00 51.34 293 GLN A CA 1
ATOM 2345 C C . GLN A 1 293 ? 12.617 -18.088 0.647 1.00 51.34 293 GLN A C 1
ATOM 2347 O O . GLN A 1 293 ? 11.885 -18.250 -0.329 1.00 51.34 293 GLN A O 1
ATOM 2352 N N . ASN A 1 294 ? 12.545 -18.849 1.742 1.00 51.59 294 ASN A N 1
ATOM 2353 C CA . ASN A 1 294 ? 11.365 -19.647 2.055 1.00 51.59 294 ASN A CA 1
ATOM 2354 C C . ASN A 1 294 ? 10.261 -18.644 2.405 1.00 51.59 294 ASN A C 1
ATOM 2356 O O . ASN A 1 294 ? 10.197 -18.148 3.527 1.00 51.59 294 ASN A O 1
ATOM 2360 N N . GLU A 1 295 ? 9.469 -18.254 1.409 1.00 57.16 295 GLU A N 1
ATOM 2361 C CA . GLU A 1 295 ? 8.317 -17.379 1.610 1.00 57.16 295 GLU A CA 1
ATOM 2362 C C . GLU A 1 295 ? 7.195 -18.189 2.265 1.00 57.16 295 GLU A C 1
ATOM 2364 O O . GLU A 1 295 ? 6.698 -19.149 1.675 1.00 57.16 295 GLU A O 1
ATOM 2369 N N . LEU A 1 296 ? 6.802 -17.796 3.478 1.00 59.72 296 LEU A N 1
ATOM 2370 C CA . LEU A 1 296 ? 5.618 -18.329 4.147 1.00 59.72 296 LEU A CA 1
ATOM 2371 C C . LEU A 1 296 ? 4.370 -17.914 3.363 1.00 59.72 296 LEU A C 1
ATOM 2373 O O . LEU A 1 296 ? 4.090 -16.718 3.234 1.00 59.72 296 LEU A O 1
ATOM 2377 N N . ARG A 1 297 ? 3.608 -18.884 2.849 1.00 66.69 297 ARG A N 1
ATOM 2378 C CA . ARG A 1 297 ? 2.370 -18.595 2.110 1.00 66.69 297 ARG A CA 1
ATOM 2379 C C . ARG A 1 297 ? 1.188 -18.408 3.050 1.00 66.69 297 ARG A C 1
ATOM 2381 O O . ARG A 1 297 ? 1.081 -19.083 4.072 1.00 66.69 297 ARG A O 1
ATOM 2388 N N . GLU A 1 298 ? 0.247 -17.550 2.661 1.00 68.12 298 GLU A N 1
ATOM 2389 C CA . GLU A 1 298 ? -0.978 -17.290 3.430 1.00 68.12 298 GLU A CA 1
ATOM 2390 C C . GLU A 1 298 ? -1.774 -18.586 3.695 1.00 68.12 298 GLU A C 1
ATOM 2392 O O . GLU A 1 298 ? -2.183 -18.832 4.827 1.00 68.12 298 GLU A O 1
ATOM 2397 N N . MET A 1 299 ? -1.889 -19.484 2.707 1.00 71.19 299 MET A N 1
ATOM 2398 C CA . MET A 1 299 ? -2.562 -20.784 2.881 1.00 71.19 299 MET A CA 1
ATOM 2399 C C . MET A 1 299 ? -1.838 -21.734 3.854 1.00 71.19 299 MET A C 1
ATOM 2401 O O . MET A 1 299 ? -2.475 -22.501 4.582 1.00 71.19 299 MET A O 1
ATOM 2405 N N . GLU A 1 300 ? -0.504 -21.705 3.878 1.00 72.62 300 GLU A N 1
ATOM 2406 C CA . GLU A 1 300 ? 0.305 -22.541 4.777 1.00 72.62 300 GLU A CA 1
ATOM 2407 C C . GLU A 1 300 ? 0.168 -22.051 6.221 1.00 72.62 300 GLU A C 1
ATOM 2409 O O . GLU A 1 300 ? -0.065 -22.848 7.134 1.00 72.62 300 GLU A O 1
ATOM 2414 N N . ILE A 1 301 ? 0.215 -20.728 6.412 1.00 76.19 301 ILE A N 1
ATOM 2415 C CA . ILE A 1 301 ? -0.037 -20.077 7.700 1.00 76.19 301 ILE A CA 1
ATOM 2416 C C . ILE A 1 301 ? -1.443 -20.406 8.191 1.00 76.19 301 ILE A C 1
ATOM 2418 O O . ILE A 1 301 ? -1.598 -20.807 9.343 1.00 76.19 301 ILE A O 1
ATOM 2422 N N . GLN A 1 302 ? -2.455 -20.292 7.329 1.00 77.19 302 GLN A N 1
ATOM 2423 C CA . GLN A 1 302 ? -3.830 -20.630 7.681 1.00 77.19 302 GLN A CA 1
ATOM 2424 C C . GLN A 1 302 ? -3.930 -22.068 8.178 1.00 77.19 302 GLN A C 1
ATOM 2426 O O . GLN A 1 302 ? -4.506 -22.319 9.235 1.00 77.19 302 GLN A O 1
ATOM 2431 N N . THR A 1 303 ? -3.346 -23.015 7.443 1.00 74.50 303 THR A N 1
ATOM 2432 C CA . THR A 1 303 ? -3.362 -24.435 7.810 1.00 74.50 303 THR A CA 1
ATOM 2433 C C . THR A 1 303 ? -2.709 -24.648 9.173 1.00 74.50 303 THR A C 1
ATOM 2435 O O . THR A 1 303 ? -3.278 -25.325 10.026 1.00 74.50 303 THR A O 1
ATOM 2438 N N . LEU A 1 304 ? -1.551 -24.036 9.419 1.00 74.00 304 LEU A N 1
ATOM 2439 C CA . LEU A 1 304 ? -0.839 -24.171 10.685 1.00 74.00 304 LEU A CA 1
ATOM 2440 C C . LEU A 1 304 ? -1.611 -23.533 11.850 1.00 74.00 304 LEU A C 1
ATOM 2442 O O . LEU A 1 304 ? -1.832 -24.164 12.882 1.00 74.00 304 LEU A O 1
ATOM 2446 N N . LEU A 1 305 ? -2.052 -22.287 11.700 1.00 77.94 305 LEU A N 1
ATOM 2447 C CA . LEU A 1 305 ? -2.720 -21.562 12.776 1.00 77.94 305 LEU A CA 1
ATOM 2448 C C . LEU A 1 305 ? -4.092 -22.162 13.085 1.00 77.94 305 LEU A C 1
ATOM 2450 O O . LEU A 1 305 ? -4.386 -22.411 14.251 1.00 77.94 305 LEU A O 1
ATOM 2454 N N . SER A 1 306 ? -4.900 -22.462 12.067 1.00 75.31 306 SER A N 1
ATOM 2455 C CA . SER A 1 306 ? -6.256 -22.982 12.270 1.00 75.31 306 SER A CA 1
ATOM 2456 C C . SER A 1 306 ? -6.293 -24.472 12.618 1.00 75.31 306 SER A C 1
ATOM 2458 O O . SER A 1 306 ? -7.021 -24.844 13.536 1.00 75.31 306 SER A O 1
ATOM 2460 N N . ASN A 1 307 ? -5.506 -25.323 11.946 1.00 71.06 307 ASN A N 1
ATOM 2461 C CA . ASN A 1 307 ? -5.603 -26.777 12.124 1.00 71.06 307 ASN A CA 1
ATOM 2462 C C . ASN A 1 307 ? -4.633 -27.325 13.176 1.00 71.06 307 ASN A C 1
ATOM 2464 O O . ASN A 1 307 ? -4.954 -28.329 13.808 1.00 71.06 307 ASN A O 1
ATOM 2468 N N . ILE A 1 308 ? -3.461 -26.704 13.367 1.00 70.62 308 ILE A N 1
ATOM 2469 C CA . ILE A 1 308 ? -2.452 -27.188 14.327 1.00 70.62 308 ILE A CA 1
ATOM 2470 C C . ILE A 1 308 ? -2.553 -26.425 15.647 1.00 70.62 308 ILE A C 1
ATOM 2472 O O . ILE A 1 308 ? -2.683 -27.044 16.700 1.00 70.62 308 ILE A O 1
ATOM 2476 N N . PHE A 1 309 ? -2.540 -25.091 15.606 1.00 70.50 309 PHE A N 1
ATOM 2477 C CA . PHE A 1 309 ? -2.636 -24.273 16.821 1.00 70.50 309 PHE A CA 1
ATOM 2478 C C . PHE A 1 309 ? -4.068 -23.983 17.268 1.00 70.50 309 PHE A C 1
ATOM 2480 O O . PHE A 1 309 ? -4.261 -23.398 18.333 1.00 70.50 309 PHE A O 1
ATOM 2487 N N . THR A 1 310 ? -5.080 -24.389 16.494 1.00 77.62 310 THR A N 1
ATOM 2488 C CA . THR A 1 310 ? -6.504 -24.140 16.789 1.00 77.62 310 THR A CA 1
ATOM 2489 C C . THR A 1 310 ? -6.840 -22.657 17.002 1.00 77.62 310 THR A C 1
ATOM 2491 O O . THR A 1 310 ? -7.808 -22.301 17.668 1.00 77.62 310 THR A O 1
ATOM 2494 N N . ILE A 1 311 ? -6.048 -21.765 16.401 1.00 77.44 311 ILE A N 1
ATOM 2495 C CA . ILE A 1 311 ? -6.293 -20.326 16.363 1.00 77.44 311 ILE A CA 1
ATOM 2496 C C . ILE A 1 311 ? -7.298 -20.060 15.247 1.00 77.44 311 ILE A C 1
ATOM 2498 O O . ILE A 1 311 ? -6.945 -19.846 14.088 1.00 77.44 311 ILE A O 1
ATOM 2502 N N . ASN A 1 312 ? -8.577 -20.125 15.600 1.00 79.12 312 ASN A N 1
ATOM 2503 C CA . ASN A 1 312 ? -9.693 -20.003 14.670 1.00 79.12 312 ASN A CA 1
ATOM 2504 C C . ASN A 1 312 ? -10.835 -19.159 15.287 1.00 79.12 312 ASN A C 1
ATOM 2506 O O . ASN A 1 312 ? -10.646 -18.461 16.284 1.00 79.12 312 ASN A O 1
ATOM 2510 N N . ASN A 1 313 ? -12.028 -19.207 14.686 1.00 78.62 313 ASN A N 1
ATOM 2511 C CA . ASN A 1 313 ? -13.199 -18.450 15.148 1.00 78.62 313 ASN A CA 1
ATOM 2512 C C . ASN A 1 313 ? -13.716 -18.836 16.542 1.00 78.62 313 ASN A C 1
ATOM 2514 O O . ASN A 1 313 ? -14.441 -18.036 17.130 1.00 78.62 313 ASN A O 1
ATOM 2518 N N . ASP A 1 314 ? -13.353 -20.005 17.068 1.00 80.00 314 ASP A N 1
ATOM 2519 C CA . ASP A 1 314 ? -13.810 -20.470 18.380 1.00 80.00 314 ASP A CA 1
ATOM 2520 C C . ASP A 1 314 ? -13.097 -19.739 19.531 1.00 80.00 314 ASP A C 1
ATOM 2522 O O . ASP A 1 314 ? -13.595 -19.708 20.655 1.00 80.00 314 ASP A O 1
ATOM 2526 N N . MET A 1 315 ? -11.954 -19.101 19.257 1.00 81.50 315 MET A N 1
ATOM 2527 C CA . MET A 1 315 ? -11.216 -18.310 20.241 1.00 81.50 315 MET A CA 1
ATOM 2528 C C . MET A 1 315 ? -11.633 -16.836 20.204 1.00 81.50 315 MET A C 1
ATOM 2530 O O . MET A 1 315 ? -11.752 -16.233 19.133 1.00 81.50 315 MET A O 1
ATOM 2534 N N . ASN A 1 316 ? -11.811 -16.199 21.364 1.00 88.94 316 ASN A N 1
ATOM 2535 C CA . ASN A 1 316 ? -12.067 -14.761 21.413 1.00 88.94 316 ASN A CA 1
ATOM 2536 C C . ASN A 1 316 ? -10.818 -13.973 20.974 1.00 88.94 316 ASN A C 1
ATOM 2538 O O . ASN A 1 316 ? -9.708 -14.228 21.439 1.00 88.94 316 ASN A O 1
ATOM 2542 N N . VAL A 1 317 ? -10.991 -13.005 20.069 1.00 87.38 317 VAL A N 1
ATOM 2543 C CA . VAL A 1 317 ? -9.862 -12.261 19.486 1.00 87.38 317 VAL A CA 1
ATOM 2544 C C . VAL A 1 317 ? -9.165 -11.346 20.502 1.00 87.38 317 VAL A C 1
ATOM 2546 O O . VAL A 1 317 ? -7.954 -11.161 20.423 1.00 87.38 317 VAL A O 1
ATOM 2549 N N . LEU A 1 318 ? -9.905 -10.801 21.473 1.00 90.38 318 LEU A N 1
ATOM 2550 C CA . LEU A 1 318 ? -9.352 -9.943 22.525 1.00 90.38 318 LEU A CA 1
ATOM 2551 C C . LEU A 1 318 ? -8.640 -10.768 23.594 1.00 90.38 318 LEU A C 1
ATOM 2553 O O . LEU A 1 318 ? -7.583 -10.364 24.066 1.00 90.38 318 LEU A O 1
ATOM 2557 N N . GLU A 1 319 ? -9.179 -11.938 23.937 1.00 86.50 319 GLU A N 1
ATOM 2558 C CA . GLU A 1 319 ? -8.502 -12.881 24.832 1.00 86.50 319 GLU A CA 1
ATOM 2559 C C . GLU A 1 319 ? -7.183 -13.370 24.221 1.00 86.50 319 GLU A C 1
ATOM 2561 O O . GLU A 1 319 ? -6.149 -13.364 24.891 1.00 86.50 319 GLU A O 1
ATOM 2566 N N . LEU A 1 320 ? -7.194 -13.709 22.927 1.00 85.69 320 LEU A N 1
ATOM 2567 C CA . LEU A 1 320 ? -5.981 -14.021 22.176 1.00 85.69 320 LEU A CA 1
ATOM 2568 C C . LEU A 1 320 ? -4.975 -12.865 22.253 1.00 85.69 320 LEU A C 1
ATOM 2570 O O . LEU A 1 320 ? -3.812 -13.079 22.592 1.00 85.69 320 LEU A O 1
ATOM 2574 N N . ASP A 1 321 ? -5.416 -11.639 21.971 1.00 84.75 321 ASP A N 1
ATOM 2575 C CA . ASP A 1 321 ? -4.563 -10.450 22.031 1.00 84.75 321 ASP A CA 1
ATOM 2576 C C . ASP A 1 321 ? -3.962 -10.224 23.431 1.00 84.75 321 ASP A C 1
ATOM 2578 O O . ASP A 1 321 ? -2.771 -9.917 23.559 1.00 84.75 321 ASP A O 1
ATOM 2582 N N . ASP A 1 322 ? -4.747 -10.440 24.488 1.00 86.44 322 ASP A N 1
ATOM 2583 C CA . ASP A 1 322 ? -4.301 -10.346 25.879 1.00 86.44 322 ASP A CA 1
ATOM 2584 C C . ASP A 1 322 ? -3.236 -11.405 26.206 1.00 86.44 322 ASP A C 1
ATOM 2586 O O . ASP A 1 322 ? -2.228 -11.093 26.850 1.00 86.44 322 ASP A O 1
ATOM 2590 N N . ILE A 1 323 ? -3.426 -12.650 25.754 1.00 84.19 323 ILE A N 1
ATOM 2591 C CA . ILE A 1 323 ? -2.465 -13.749 25.941 1.00 84.19 323 ILE A CA 1
ATOM 2592 C C . ILE A 1 323 ? -1.157 -13.440 25.208 1.00 84.19 323 ILE A C 1
ATOM 2594 O O . ILE A 1 323 ? -0.081 -13.502 25.810 1.00 84.19 323 ILE A O 1
ATOM 2598 N N . LEU A 1 324 ? -1.237 -13.052 23.934 1.00 82.06 324 LEU A N 1
ATOM 2599 C CA . LEU A 1 324 ? -0.070 -12.723 23.112 1.00 82.06 324 LEU A CA 1
ATOM 2600 C C . LEU A 1 324 ? 0.714 -11.546 23.695 1.00 82.06 324 LEU A C 1
ATOM 2602 O O . LEU A 1 324 ? 1.946 -11.553 23.711 1.00 82.06 324 LEU A O 1
ATOM 2606 N N . SER A 1 325 ? 0.006 -10.546 24.217 1.00 78.94 325 SER A N 1
ATOM 2607 C CA . SER A 1 325 ? 0.613 -9.387 24.874 1.00 78.94 325 SER A CA 1
ATOM 2608 C C . SER A 1 325 ? 1.322 -9.748 26.183 1.00 78.94 325 SER A C 1
ATOM 2610 O O . SER A 1 325 ? 2.312 -9.103 26.523 1.00 78.94 325 SER A O 1
ATOM 2612 N N . LYS A 1 326 ? 0.869 -10.788 26.898 1.00 76.81 326 LYS A N 1
ATOM 2613 C CA . LYS A 1 326 ? 1.481 -11.265 28.152 1.00 76.81 326 LYS A CA 1
ATOM 2614 C C . LYS A 1 326 ? 2.676 -12.200 27.937 1.00 76.81 326 LYS A C 1
ATOM 2616 O O . LYS A 1 326 ? 3.663 -12.081 28.657 1.00 76.81 326 LYS A O 1
ATOM 2621 N N . TYR A 1 327 ? 2.610 -13.118 26.971 1.00 63.25 327 TYR A N 1
ATOM 2622 C CA . TYR A 1 327 ? 3.552 -14.246 26.853 1.00 63.25 327 TYR A CA 1
ATOM 2623 C C . TYR A 1 327 ? 4.662 -14.079 25.800 1.00 63.25 327 TYR A C 1
ATOM 2625 O O . TYR A 1 327 ? 5.261 -15.056 25.371 1.00 63.25 327 TYR A O 1
ATOM 2633 N N . SER A 1 328 ? 5.018 -12.843 25.441 1.00 56.50 328 SER A N 1
ATOM 2634 C CA . SER A 1 328 ? 5.992 -12.525 24.382 1.00 56.50 328 SER A CA 1
ATOM 2635 C C . SER A 1 328 ? 5.585 -13.067 23.007 1.00 56.50 328 SER A C 1
ATOM 2637 O O . SER A 1 328 ? 5.908 -14.185 22.614 1.00 56.50 328 SER A O 1
ATOM 2639 N N . ARG A 1 329 ? 4.975 -12.175 22.219 1.00 62.22 329 ARG A N 1
ATOM 2640 C CA . ARG A 1 329 ? 4.490 -12.325 20.829 1.00 62.22 329 ARG A CA 1
ATOM 2641 C C . ARG A 1 329 ? 5.454 -12.986 19.820 1.00 62.22 329 ARG A C 1
ATOM 2643 O O . ARG A 1 329 ? 5.061 -13.270 18.699 1.00 62.22 329 ARG A O 1
ATOM 2650 N N . ARG A 1 330 ? 6.718 -13.218 20.188 1.00 58.78 330 ARG A N 1
ATOM 2651 C CA . ARG A 1 330 ? 7.783 -13.749 19.321 1.00 58.78 330 ARG A CA 1
ATOM 2652 C C . ARG A 1 330 ? 7.800 -15.274 19.199 1.00 58.78 330 ARG A C 1
ATOM 2654 O O . ARG A 1 330 ? 8.439 -15.764 18.275 1.00 58.78 330 ARG A O 1
ATOM 2661 N N . MET A 1 331 ? 7.106 -16.013 20.069 1.00 61.66 331 MET A N 1
ATOM 2662 C CA . MET A 1 331 ? 7.122 -17.483 20.016 1.00 61.66 331 MET A CA 1
ATOM 2663 C C . MET A 1 331 ? 6.481 -18.043 18.741 1.00 61.66 331 MET A C 1
ATOM 2665 O O . MET A 1 331 ? 7.057 -18.929 18.122 1.00 61.66 331 MET A O 1
ATOM 2669 N N . ILE A 1 332 ? 5.325 -17.526 18.309 1.00 67.94 332 ILE A N 1
ATOM 2670 C CA . ILE A 1 332 ? 4.628 -18.066 17.127 1.00 67.94 332 ILE A CA 1
ATOM 2671 C C . ILE A 1 332 ? 5.438 -17.831 15.838 1.00 67.94 332 ILE A C 1
ATOM 2673 O O . ILE A 1 332 ? 5.654 -18.797 15.107 1.00 67.94 332 ILE A O 1
ATOM 2677 N N . PRO A 1 333 ? 5.974 -16.621 15.564 1.00 65.62 333 PRO A N 1
ATOM 2678 C CA . PRO A 1 333 ? 6.874 -16.413 14.428 1.00 65.62 333 PRO A CA 1
ATOM 2679 C C . PRO A 1 333 ? 8.137 -17.286 14.462 1.00 65.62 333 PRO A C 1
ATOM 2681 O O . PRO A 1 333 ? 8.585 -17.734 13.412 1.00 65.62 333 PRO A O 1
ATOM 2684 N N . GLN A 1 334 ? 8.703 -17.555 15.646 1.00 64.38 334 GLN A N 1
ATOM 2685 C CA . GLN A 1 334 ? 9.859 -18.452 15.788 1.00 64.38 334 GLN A CA 1
ATOM 2686 C C . GLN A 1 334 ? 9.505 -19.897 15.431 1.00 64.38 334 GLN A C 1
ATOM 2688 O O . GLN A 1 334 ? 10.213 -20.515 14.643 1.00 64.38 334 GLN A O 1
ATOM 2693 N N . ILE A 1 335 ? 8.377 -20.406 15.934 1.00 63.81 335 ILE A N 1
ATOM 2694 C CA . ILE A 1 335 ? 7.902 -21.755 15.601 1.00 63.81 335 ILE A CA 1
ATOM 2695 C C . ILE A 1 335 ? 7.593 -21.865 14.101 1.00 63.81 335 ILE A C 1
ATOM 2697 O O . ILE A 1 335 ? 7.906 -22.871 13.471 1.00 63.81 335 ILE A O 1
ATOM 2701 N N . LEU A 1 336 ? 7.028 -20.815 13.503 1.00 63.94 336 LEU A N 1
ATOM 2702 C CA . LEU A 1 336 ? 6.799 -20.739 12.059 1.00 63.94 336 LEU A CA 1
ATOM 2703 C C . LEU A 1 336 ? 8.090 -20.758 11.249 1.00 63.94 336 LEU A C 1
ATOM 2705 O O . LEU A 1 336 ? 8.147 -21.420 10.219 1.00 63.94 336 LEU A O 1
ATOM 2709 N N . GLN A 1 337 ? 9.117 -20.039 11.699 1.00 63.62 337 GLN A N 1
ATOM 2710 C CA . GLN A 1 337 ? 10.418 -20.042 11.045 1.00 63.62 337 GLN A CA 1
ATOM 2711 C C . GLN A 1 337 ? 11.052 -21.436 11.105 1.00 63.62 337 GLN A C 1
ATOM 2713 O O . GLN A 1 337 ? 11.527 -21.929 10.087 1.00 63.62 337 GLN A O 1
ATOM 2718 N N . GLU A 1 338 ? 11.003 -22.101 12.262 1.00 61.09 338 GLU A N 1
ATOM 2719 C CA . GLU A 1 338 ? 11.448 -23.492 12.401 1.00 61.09 338 GLU A CA 1
ATOM 2720 C C . GLU A 1 338 ? 10.662 -24.430 11.476 1.00 61.09 338 GLU A C 1
ATOM 2722 O O . GLU A 1 338 ? 11.262 -25.254 10.789 1.00 61.09 338 GLU A O 1
ATOM 2727 N N . TYR A 1 339 ? 9.342 -24.250 11.376 1.00 58.19 339 TYR A N 1
ATOM 2728 C CA . TYR A 1 339 ? 8.486 -25.049 10.500 1.00 58.19 339 TYR A CA 1
ATOM 2729 C C . TYR A 1 339 ? 8.776 -24.821 9.010 1.00 58.19 339 TYR A C 1
ATOM 2731 O O . TYR A 1 339 ? 8.864 -25.778 8.248 1.00 58.19 339 TYR A O 1
ATOM 2739 N N . ALA A 1 340 ? 9.001 -23.576 8.585 1.00 57.28 340 ALA A N 1
ATOM 2740 C CA . ALA A 1 340 ? 9.370 -23.239 7.207 1.00 57.28 340 ALA A CA 1
ATOM 2741 C C . ALA A 1 340 ? 10.743 -23.800 6.792 1.00 57.28 340 ALA A C 1
ATOM 2743 O O . ALA A 1 340 ? 11.065 -23.834 5.603 1.00 57.28 340 ALA A O 1
ATOM 2744 N N . HIS A 1 341 ? 11.572 -24.209 7.757 1.00 56.81 341 HIS A N 1
ATOM 2745 C CA . HIS A 1 341 ? 12.849 -24.881 7.524 1.00 56.81 341 HIS A CA 1
ATOM 2746 C C . HIS A 1 341 ? 12.753 -26.414 7.564 1.00 56.81 341 HIS A C 1
ATOM 2748 O O . HIS A 1 341 ? 13.731 -27.077 7.214 1.00 56.81 341 HIS A O 1
ATOM 2754 N N . LEU A 1 342 ? 11.602 -26.990 7.933 1.00 47.03 342 LEU A N 1
ATOM 2755 C CA . LEU A 1 342 ? 11.364 -28.425 7.810 1.00 47.03 342 LEU A CA 1
ATOM 2756 C C . LEU A 1 342 ? 11.159 -28.762 6.329 1.00 47.03 342 LEU A C 1
ATOM 2758 O O . LEU A 1 342 ? 10.148 -28.419 5.719 1.00 47.03 342 LEU A O 1
ATOM 2762 N N . THR A 1 343 ? 12.146 -29.424 5.731 1.00 34.38 343 THR A N 1
ATOM 2763 C CA . THR A 1 343 ? 11.992 -30.032 4.408 1.00 34.38 343 THR A CA 1
ATOM 2764 C C . THR A 1 343 ? 10.939 -31.137 4.472 1.00 34.38 343 THR A C 1
ATOM 2766 O O . THR A 1 343 ? 10.998 -31.943 5.403 1.00 34.38 343 THR A O 1
ATOM 2769 N N . PRO A 1 344 ? 10.008 -31.217 3.505 1.00 39.00 344 PRO A N 1
ATOM 2770 C CA . PRO A 1 344 ? 9.152 -32.388 3.388 1.00 39.00 344 PRO A CA 1
ATOM 2771 C C . PRO A 1 344 ? 10.038 -33.606 3.091 1.00 39.00 344 PRO A C 1
ATOM 2773 O O . PRO A 1 344 ? 10.871 -33.543 2.184 1.00 39.00 344 PRO A O 1
ATOM 2776 N N . GLU A 1 345 ? 9.898 -34.664 3.892 1.00 32.16 345 GLU A N 1
ATOM 2777 C CA . GLU A 1 345 ? 10.488 -35.983 3.612 1.00 32.16 345 GLU A CA 1
ATOM 2778 C C . GLU A 1 345 ? 9.873 -36.636 2.369 1.00 32.16 345 GLU A C 1
ATOM 2780 O O . GLU A 1 345 ? 8.643 -36.488 2.159 1.00 32.16 345 GLU A O 1
#

Radius of gyration: 21.88 Å; chains: 1; bounding box: 47×87×55 Å

Sequence (345 aa):
HQIKKSNTQGNLTLVASQYLRNNQPKEILEKYEEDQDFWTEKRANIFSDVNLTKDECLIDSFRKSQNRCFVDASVFPRNNIREYISLYDTVIIAIPLADSPNSQSFYDIFKISKIELLELVRRGRIKFVAFQNLQRYDSNFLADVLSVDPECVLFSRRLAAATLLAIREKTGLFGFAFDSSTQYNLLKECYNSKVDALKILAESLSENIAFFEYGINQRGALGISQFCGASFAAQIYKSRGRDYGIELMTSAMSLEFSLGLGAHHFPFEHTGYSEVNACKILNGIYNGVQQSQNELREMEIQTLLSNIFTINNDMNVLELDDILSKYSRRMIPQILQEYAHLTPE